Protein AF-A0A2I0MJA4-F1 (afdb_monomer_lite)

Organism: Columba livia (NCBI:txid8932)

Sequence (189 aa):
MTGRSPPCRAHPRPEKHFPPRDNELGKSARKCHTSGMLTPNRKEYAQKIPREELTHLILKLLQAWKEPLSHFNQHIEHHQELPDDSLSKAKQISKELPDDSLSKAKQISNMVHELKTGVEKVTEKMQSMGIISNSLNGMASSEAAGLSISNEANMMSDSDFIHCFRRDSNKVQSYLKILKCRIMPENSC

Foldseek 3Di:
DDDDDDDDDDDDDPPPDDDPDDDDDDDPPLDALCPPPPFDLDLVVLLVDQLLVLLLSLLVLLVLVQLLLVVVLVVLVVVLDDDDPPPPVVVVVVPPSDPVVSVVSVVVNVVSVVVSVVSVVVVVVCCVVVVDDPVSVPVVPPCVVVRPSNPVSNPDDPVSNVVNVVSSVVSSVSSVVSSCCVVCVVPPD

Structure (mmCIF, N/CA/C/O backbone):
data_AF-A0A2I0MJA4-F1
#
_entry.id   AF-A0A2I0MJA4-F1
#
loop_
_atom_site.group_PDB
_atom_site.id
_atom_site.type_symbol
_atom_site.label_atom_id
_atom_site.label_alt_id
_atom_site.label_comp_id
_atom_site.label_asym_id
_atom_site.label_entity_id
_atom_site.label_seq_id
_atom_site.pdbx_PDB_ins_code
_atom_site.Cartn_x
_atom_site.Cartn_y
_atom_site.Cartn_z
_atom_site.occupancy
_atom_site.B_iso_or_equiv
_atom_site.auth_seq_id
_atom_site.auth_comp_id
_atom_site.auth_asym_id
_atom_site.auth_atom_id
_atom_site.pdbx_PDB_model_num
ATOM 1 N N . MET A 1 1 ? -34.731 -48.447 33.405 1.00 44.19 1 MET A N 1
ATOM 2 C CA . MET A 1 1 ? -33.718 -47.383 33.250 1.00 44.19 1 MET A CA 1
ATOM 3 C C . MET A 1 1 ? -32.845 -47.704 32.048 1.00 44.19 1 MET A C 1
ATOM 5 O O . MET A 1 1 ? -31.972 -48.541 32.182 1.00 44.19 1 MET A O 1
ATOM 9 N N . THR A 1 2 ? -33.092 -47.078 30.897 1.00 39.50 2 THR A N 1
ATOM 10 C CA . THR A 1 2 ? -32.138 -46.970 29.775 1.00 39.50 2 THR A CA 1
ATOM 11 C C . THR A 1 2 ? -32.577 -45.786 28.908 1.00 39.50 2 THR A C 1
ATOM 13 O O . THR A 1 2 ? -33.394 -45.915 28.002 1.00 39.50 2 THR A O 1
ATOM 16 N N . GLY A 1 3 ? -32.095 -44.588 29.248 1.00 39.06 3 GLY A N 1
ATOM 17 C CA . GLY A 1 3 ? -32.306 -43.385 28.443 1.00 39.06 3 GLY A CA 1
ATOM 18 C C . GLY A 1 3 ? -31.368 -43.390 27.237 1.00 39.06 3 GLY A C 1
ATOM 19 O O . GLY A 1 3 ? -30.154 -43.463 27.408 1.00 39.06 3 GLY A O 1
ATOM 20 N N . ARG A 1 4 ? -31.915 -43.325 26.020 1.00 43.72 4 ARG A N 1
ATOM 21 C CA . ARG A 1 4 ? -31.136 -43.018 24.813 1.00 43.72 4 ARG A CA 1
ATOM 22 C C . ARG A 1 4 ? -31.046 -41.502 24.662 1.00 43.72 4 ARG A C 1
ATOM 24 O O . ARG A 1 4 ? -32.064 -40.849 24.453 1.00 43.72 4 ARG A O 1
ATOM 31 N N . SER A 1 5 ? -29.836 -40.961 24.749 1.00 48.09 5 SER A N 1
ATOM 32 C CA . SER A 1 5 ? -29.535 -39.585 24.345 1.00 48.09 5 SER A CA 1
ATOM 33 C C . SER A 1 5 ? -29.760 -39.404 22.834 1.00 48.09 5 SER A C 1
ATOM 35 O O . SER A 1 5 ? -29.451 -40.322 22.068 1.00 48.09 5 SER A O 1
ATOM 37 N N . PRO A 1 6 ? -30.268 -38.247 22.373 1.00 54.78 6 PRO A N 1
ATOM 38 C CA . PRO A 1 6 ? -30.376 -37.954 20.947 1.00 54.78 6 PRO A CA 1
ATOM 39 C C . PRO A 1 6 ? -28.999 -37.589 20.357 1.00 54.78 6 PRO A C 1
ATOM 41 O O . PRO A 1 6 ? -28.127 -37.112 21.088 1.00 54.78 6 PRO A O 1
ATOM 44 N N . PRO A 1 7 ? -28.772 -37.789 19.045 1.00 52.00 7 PRO A N 1
ATOM 45 C CA . PRO A 1 7 ? -27.506 -37.436 18.416 1.00 52.00 7 PRO A CA 1
ATOM 46 C C . PRO A 1 7 ? -27.380 -35.914 18.256 1.00 52.00 7 PRO A C 1
ATOM 48 O O . PRO A 1 7 ? -28.345 -35.223 17.920 1.00 52.00 7 PRO A O 1
ATOM 51 N N . CYS A 1 8 ? -26.172 -35.392 18.476 1.00 41.69 8 CYS A N 1
ATOM 52 C CA . CYS A 1 8 ? -25.831 -33.990 18.261 1.00 41.69 8 CYS A CA 1
ATOM 53 C C . CYS A 1 8 ? -26.108 -33.582 16.806 1.00 41.69 8 CYS A C 1
ATOM 55 O O . CYS A 1 8 ? -25.559 -34.158 15.867 1.00 41.69 8 CYS A O 1
ATOM 57 N N . ARG A 1 9 ? -26.943 -32.557 16.617 1.00 46.44 9 ARG A N 1
ATOM 58 C CA . ARG A 1 9 ? -27.193 -31.941 15.312 1.00 46.44 9 ARG A CA 1
ATOM 59 C C . ARG A 1 9 ? -25.964 -31.107 14.938 1.00 46.44 9 ARG A C 1
ATOM 61 O O . ARG A 1 9 ? -25.688 -30.098 15.580 1.00 46.44 9 ARG A O 1
ATOM 68 N N . ALA A 1 10 ? -25.210 -31.531 13.928 1.00 49.00 10 ALA A N 1
ATOM 69 C CA . ALA A 1 10 ? -24.134 -30.720 13.371 1.00 49.00 10 ALA A CA 1
ATOM 70 C C . ALA A 1 10 ? -24.743 -29.487 12.682 1.00 49.00 10 ALA A C 1
ATOM 72 O O . ALA A 1 10 ? -25.501 -29.611 11.720 1.00 49.00 10 ALA A O 1
ATOM 73 N N . HIS A 1 11 ? -24.436 -28.294 13.188 1.00 42.78 11 HIS A N 1
ATOM 74 C CA . HIS A 1 11 ? -24.697 -27.053 12.466 1.00 42.78 11 HIS A CA 1
ATOM 75 C C . HIS A 1 11 ? -23.694 -26.940 11.307 1.00 42.78 11 HIS A C 1
ATOM 77 O O . HIS A 1 11 ? -22.493 -27.082 11.554 1.00 42.78 11 HIS A O 1
ATOM 83 N N . PRO A 1 12 ? -24.123 -26.659 10.064 1.00 44.25 12 PRO A N 1
ATOM 84 C CA . PRO A 1 12 ? -23.179 -26.347 9.002 1.00 44.25 12 PRO A CA 1
ATOM 85 C C . PRO A 1 12 ? -22.453 -25.044 9.358 1.00 44.25 12 PRO A C 1
ATOM 87 O O . PRO A 1 12 ? -23.095 -24.027 9.634 1.00 44.25 12 PRO A O 1
ATOM 90 N N . ARG A 1 13 ? -21.113 -25.058 9.357 1.00 41.12 13 ARG A N 1
ATOM 91 C CA . ARG A 1 13 ? -20.321 -23.820 9.294 1.00 41.12 13 ARG A CA 1
ATOM 92 C C . ARG A 1 13 ? -20.744 -23.063 8.030 1.00 41.12 13 ARG A C 1
ATOM 94 O O . ARG A 1 13 ? -20.851 -23.699 6.984 1.00 41.12 13 ARG A O 1
ATOM 101 N N . PRO A 1 14 ? -20.921 -21.733 8.067 1.00 43.38 14 PRO A N 1
ATOM 102 C CA . PRO A 1 14 ? -21.021 -20.969 6.838 1.00 43.38 14 PRO A CA 1
ATOM 103 C C . PRO A 1 14 ? -19.646 -20.987 6.161 1.00 43.38 14 PRO A C 1
ATOM 105 O O . PRO A 1 14 ? -18.748 -20.222 6.517 1.00 43.38 14 PRO A O 1
ATOM 108 N N . GLU A 1 15 ? -19.461 -21.894 5.207 1.00 40.38 15 GLU A N 1
ATOM 109 C CA . GLU A 1 15 ? -18.368 -21.808 4.250 1.00 40.38 15 GLU A CA 1
ATOM 110 C C . GLU A 1 15 ? -18.580 -20.531 3.438 1.00 40.38 15 GLU A C 1
ATOM 112 O O . GLU A 1 15 ? -19.497 -20.433 2.620 1.00 40.38 15 GLU A O 1
ATOM 117 N N . LYS A 1 16 ? -17.754 -19.513 3.701 1.00 45.38 16 LYS A N 1
ATOM 118 C CA . LYS A 1 16 ? -17.678 -18.303 2.881 1.00 45.38 16 LYS A CA 1
ATOM 119 C C . LYS A 1 16 ? -17.054 -18.671 1.535 1.00 45.38 16 LYS A C 1
ATOM 121 O O . LYS A 1 16 ? -15.879 -18.415 1.290 1.00 45.38 16 LYS A O 1
ATOM 126 N N . HIS A 1 17 ? -17.851 -19.291 0.676 1.00 40.81 17 HIS A N 1
ATOM 127 C CA . HIS A 1 17 ? -17.535 -19.458 -0.729 1.00 40.81 17 HIS A CA 1
ATOM 128 C C . HIS A 1 17 ? -17.647 -18.089 -1.398 1.00 40.81 17 HIS A C 1
ATOM 130 O O . HIS A 1 17 ? -18.738 -17.570 -1.631 1.00 40.81 17 HIS A O 1
ATOM 136 N N . PHE A 1 18 ? -16.498 -17.473 -1.663 1.00 42.34 18 PHE A N 1
ATOM 137 C CA . PHE A 1 18 ? -16.424 -16.360 -2.597 1.00 42.34 18 PHE A CA 1
ATOM 138 C C . PHE A 1 18 ? -16.654 -16.919 -4.011 1.00 42.34 18 PHE A C 1
ATOM 140 O O . PHE A 1 18 ? -15.982 -17.886 -4.377 1.00 42.34 18 PHE A O 1
ATOM 147 N N . PRO A 1 19 ? -17.594 -16.368 -4.801 1.00 42.84 19 PRO A N 1
ATOM 148 C CA . PRO A 1 19 ? -17.857 -16.877 -6.139 1.00 42.84 19 PRO A CA 1
ATOM 149 C C . PRO A 1 19 ? -16.631 -16.680 -7.053 1.00 42.84 19 PRO A C 1
ATOM 151 O O . PRO A 1 19 ? -15.940 -15.658 -6.938 1.00 42.84 19 PRO A O 1
ATOM 154 N N . PRO A 1 20 ? -16.346 -17.634 -7.961 1.00 44.84 20 PRO A N 1
ATOM 155 C CA . PRO A 1 20 ? -15.317 -17.482 -8.981 1.00 44.84 20 PRO A CA 1
ATOM 156 C C . PRO A 1 20 ? -15.610 -16.291 -9.897 1.00 44.84 20 PRO A C 1
ATOM 158 O O . PRO A 1 20 ? -16.760 -15.974 -10.180 1.00 44.84 20 PRO A O 1
ATOM 161 N N . ARG A 1 21 ? -14.532 -15.642 -10.346 1.00 49.44 21 ARG A N 1
ATOM 162 C CA . ARG A 1 21 ? -14.513 -14.482 -11.246 1.00 49.44 21 ARG A CA 1
ATOM 163 C C . ARG A 1 21 ? -15.455 -14.652 -12.443 1.00 49.44 21 ARG A C 1
ATOM 165 O O . ARG A 1 21 ? -15.168 -15.460 -13.322 1.00 49.44 21 ARG A O 1
ATOM 172 N N . ASP A 1 22 ? -16.471 -13.801 -12.529 1.00 41.00 22 ASP A N 1
ATOM 173 C CA . ASP A 1 22 ? -17.167 -13.563 -13.789 1.00 41.00 22 ASP A CA 1
ATOM 174 C C . ASP A 1 22 ? -16.292 -12.735 -14.738 1.00 41.00 22 ASP A C 1
ATOM 176 O O . ASP A 1 22 ? -15.621 -11.771 -14.355 1.00 41.00 22 ASP A O 1
ATOM 180 N N . ASN A 1 23 ? -16.283 -13.194 -15.984 1.00 42.78 23 ASN A N 1
ATOM 181 C CA . ASN A 1 23 ? -15.470 -12.735 -17.096 1.00 42.78 23 ASN A CA 1
ATOM 182 C C . ASN A 1 23 ? -15.804 -11.292 -17.507 1.00 42.78 23 ASN A C 1
ATOM 184 O O . ASN A 1 23 ? -16.878 -11.034 -18.044 1.00 42.78 23 ASN A O 1
ATOM 188 N N . GLU A 1 24 ? -14.837 -10.380 -17.390 1.00 40.41 24 GLU A N 1
ATOM 189 C CA . GLU A 1 24 ? -14.787 -9.192 -18.247 1.00 40.41 24 GLU A CA 1
ATOM 190 C C . GLU A 1 24 ? -13.880 -9.499 -19.446 1.00 40.41 24 GLU A C 1
ATOM 192 O O . GLU A 1 24 ? -12.656 -9.603 -19.323 1.00 40.41 24 GLU A O 1
ATOM 197 N N . LEU A 1 25 ? -14.496 -9.697 -20.616 1.00 42.09 25 LEU A N 1
ATOM 198 C CA . LEU A 1 25 ? -13.804 -9.762 -21.900 1.00 42.09 25 LEU A CA 1
ATOM 199 C C . LEU A 1 25 ? -13.038 -8.453 -22.158 1.00 42.09 25 LEU A C 1
ATOM 201 O O . LEU A 1 25 ? -13.612 -7.370 -22.081 1.00 42.09 25 LEU A O 1
ATOM 205 N N . GLY A 1 26 ? -11.779 -8.573 -22.598 1.00 38.94 26 GLY A N 1
ATOM 206 C CA . GLY A 1 26 ? -11.165 -7.551 -23.454 1.00 38.94 26 GLY A CA 1
ATOM 207 C C . GLY A 1 26 ? -9.971 -6.773 -22.900 1.00 38.94 26 GLY A C 1
ATOM 208 O O . GLY A 1 26 ? -9.857 -5.584 -23.175 1.00 38.94 26 GLY A O 1
ATOM 209 N N . LYS A 1 27 ? -9.077 -7.416 -22.145 1.00 42.84 27 LYS A N 1
ATOM 210 C CA . LYS A 1 27 ? -7.622 -7.148 -22.082 1.00 42.84 27 LYS A CA 1
ATOM 211 C C . LYS A 1 27 ? -7.026 -8.207 -21.165 1.00 42.84 27 LYS A C 1
ATOM 213 O O . LYS A 1 27 ? -7.533 -8.400 -20.065 1.00 42.84 27 LYS A O 1
ATOM 218 N N . SER A 1 28 ? -5.969 -8.896 -21.587 1.00 48.50 28 SER A N 1
ATOM 219 C CA . SER A 1 28 ? -5.159 -9.704 -20.671 1.00 48.50 28 SER A CA 1
ATOM 220 C C . SER A 1 28 ? -4.759 -8.804 -19.503 1.00 48.50 28 SER A C 1
ATOM 222 O O . SER A 1 28 ? -3.962 -7.881 -19.683 1.00 48.50 28 SER A O 1
ATOM 224 N N . ALA A 1 29 ? -5.390 -8.986 -18.340 1.00 59.50 29 ALA A N 1
ATOM 225 C CA . ALA A 1 29 ? -5.102 -8.167 -17.176 1.00 59.50 29 ALA A CA 1
ATOM 226 C C . ALA A 1 29 ? -3.604 -8.303 -16.895 1.00 59.50 29 ALA A C 1
ATOM 228 O O . ALA A 1 29 ? -3.138 -9.411 -16.627 1.00 59.50 29 ALA A O 1
ATOM 229 N N . ARG A 1 30 ? -2.854 -7.199 -17.032 1.00 70.31 30 ARG A N 1
ATOM 230 C CA . ARG A 1 30 ? -1.405 -7.182 -16.802 1.00 70.31 30 ARG A CA 1
ATOM 231 C C . ARG A 1 30 ? -1.130 -7.849 -15.455 1.00 70.31 30 ARG A C 1
ATOM 233 O O . ARG A 1 30 ? -1.703 -7.452 -14.432 1.00 70.31 30 ARG A O 1
ATOM 240 N N . LYS A 1 31 ? -0.346 -8.928 -15.483 1.00 79.50 31 LYS A N 1
ATOM 241 C CA . LYS A 1 31 ? -0.129 -9.802 -14.330 1.00 79.50 31 LYS A CA 1
ATOM 242 C C . LYS A 1 31 ? 0.840 -9.106 -13.379 1.00 79.50 31 LYS A C 1
ATOM 244 O O . LYS A 1 31 ? 2.032 -9.069 -13.629 1.00 79.50 31 LYS A O 1
ATOM 249 N N . CYS A 1 32 ? 0.311 -8.547 -12.298 1.00 86.25 32 CYS A N 1
ATOM 250 C CA . CYS A 1 32 ? 1.127 -7.980 -11.226 1.00 86.25 32 CYS A CA 1
ATOM 251 C C . CYS A 1 32 ? 1.479 -9.055 -10.197 1.00 86.25 32 CYS A C 1
ATOM 253 O O . CYS A 1 32 ? 0.639 -9.918 -9.927 1.00 86.25 32 CYS A O 1
ATOM 255 N N . HIS A 1 33 ? 2.639 -8.945 -9.559 1.00 85.50 33 HIS A N 1
ATOM 256 C CA . HIS A 1 33 ? 3.111 -9.852 -8.501 1.00 85.50 33 HIS A CA 1
ATOM 257 C C . HIS A 1 33 ? 2.159 -9.922 -7.290 1.00 85.50 33 HIS A C 1
ATOM 259 O O . HIS A 1 33 ? 1.941 -10.974 -6.703 1.00 85.50 33 HIS A O 1
ATOM 265 N N . THR A 1 34 ? 1.448 -8.837 -6.985 1.00 86.31 34 THR A N 1
ATOM 266 C CA . THR A 1 34 ? 0.405 -8.804 -5.940 1.00 86.31 34 THR A CA 1
ATOM 267 C C . THR A 1 34 ? -0.940 -9.406 -6.361 1.00 86.31 34 THR A C 1
ATOM 269 O O . THR A 1 34 ? -1.892 -9.397 -5.583 1.00 86.31 34 THR A O 1
ATOM 272 N N . SER A 1 35 ? -1.086 -9.924 -7.587 1.00 80.25 35 SER A N 1
ATOM 273 C CA . SER A 1 35 ? -2.384 -10.436 -8.067 1.00 80.25 35 SER A CA 1
ATOM 274 C C . SER A 1 35 ? -2.850 -11.699 -7.332 1.00 80.25 35 SER A C 1
ATOM 276 O O . SER A 1 35 ? -4.048 -11.969 -7.331 1.00 80.25 35 SER A O 1
ATOM 278 N N . GLY A 1 36 ? -1.934 -12.441 -6.697 1.00 70.31 36 GLY A N 1
ATOM 279 C CA . GLY A 1 36 ? -2.256 -13.572 -5.817 1.00 70.31 36 GLY A CA 1
ATOM 280 C C . GLY A 1 36 ? -2.727 -13.163 -4.415 1.00 70.31 36 GLY A C 1
ATOM 281 O O . GLY A 1 36 ? -3.232 -13.996 -3.668 1.00 70.31 36 GLY A O 1
ATOM 282 N N . MET A 1 37 ? -2.603 -11.885 -4.043 1.00 75.50 37 MET A N 1
ATOM 283 C CA . MET A 1 37 ? -3.102 -11.392 -2.762 1.00 75.50 37 MET A CA 1
ATOM 284 C C . MET A 1 37 ? -4.626 -11.252 -2.823 1.00 75.50 37 MET A C 1
ATOM 286 O O . MET A 1 37 ? -5.151 -10.621 -3.746 1.00 75.50 37 MET A O 1
ATOM 290 N N . LEU A 1 38 ? -5.336 -11.773 -1.814 1.00 68.31 38 LEU A N 1
ATOM 291 C CA . LEU A 1 38 ? -6.790 -11.630 -1.648 1.00 68.31 38 LEU A CA 1
ATOM 292 C C . LEU A 1 38 ? -7.170 -10.177 -1.307 1.00 68.31 38 LEU A C 1
ATOM 294 O O . LEU A 1 38 ? -7.595 -9.851 -0.204 1.00 68.31 38 LEU A O 1
ATOM 298 N N . THR A 1 39 ? -6.979 -9.279 -2.269 1.00 64.62 39 THR A N 1
ATOM 299 C CA . THR A 1 39 ? -7.293 -7.855 -2.160 1.00 64.62 39 THR A CA 1
ATOM 300 C C . THR A 1 39 ? -8.576 -7.581 -2.937 1.00 64.62 39 THR A C 1
ATOM 302 O O . THR A 1 39 ? -8.596 -7.740 -4.163 1.00 64.62 39 THR A O 1
ATOM 305 N N . PRO A 1 40 ? -9.681 -7.186 -2.281 1.00 71.56 40 PRO A N 1
ATOM 306 C CA . PRO A 1 40 ? -10.884 -6.833 -3.014 1.00 71.56 40 PRO A CA 1
ATOM 307 C C . PRO A 1 40 ? -10.628 -5.603 -3.880 1.00 71.56 40 PRO A C 1
ATOM 309 O O . PRO A 1 40 ? -10.247 -4.539 -3.391 1.00 71.56 40 PRO A O 1
ATOM 312 N N . ASN A 1 41 ? -10.861 -5.754 -5.183 1.00 64.69 41 ASN A N 1
ATOM 313 C CA . ASN A 1 41 ? -10.634 -4.691 -6.162 1.00 64.69 41 ASN A CA 1
ATOM 314 C C . ASN A 1 41 ? -11.722 -3.609 -6.134 1.00 64.69 41 ASN A C 1
ATOM 316 O O . ASN A 1 41 ? -11.468 -2.500 -6.597 1.00 64.69 41 ASN A O 1
ATOM 320 N N . ARG A 1 42 ? -12.918 -3.909 -5.604 1.00 62.91 42 ARG A N 1
ATOM 321 C CA . ARG A 1 42 ? -14.024 -2.944 -5.547 1.00 62.91 42 ARG A CA 1
ATOM 322 C C . ARG A 1 42 ? -14.263 -2.408 -4.134 1.00 62.91 42 ARG A C 1
ATOM 324 O O . ARG A 1 42 ? -14.116 -3.130 -3.142 1.00 62.91 42 ARG A O 1
ATOM 331 N N . LYS A 1 43 ? -14.623 -1.123 -4.055 1.00 64.88 43 LYS A N 1
ATOM 332 C CA . LYS A 1 43 ? -14.760 -0.360 -2.801 1.00 64.88 43 LYS A CA 1
ATOM 333 C C . LYS A 1 43 ? -15.817 -0.962 -1.872 1.00 64.88 43 LYS A C 1
ATOM 335 O O . LYS A 1 43 ? -15.596 -1.016 -0.667 1.00 64.88 43 LYS A O 1
ATOM 340 N N . GLU A 1 44 ? -16.911 -1.473 -2.427 1.00 66.81 44 GLU A N 1
ATOM 341 C CA . GLU A 1 44 ? -18.017 -2.102 -1.700 1.00 66.81 44 GLU A CA 1
ATOM 342 C C . GLU A 1 44 ? -17.598 -3.368 -0.940 1.00 66.81 44 GLU A C 1
ATOM 344 O O . GLU A 1 44 ? -18.138 -3.665 0.124 1.00 66.81 44 GLU A O 1
ATOM 349 N N . TYR A 1 45 ? -16.604 -4.103 -1.446 1.00 75.25 45 TYR A N 1
ATOM 350 C CA . TYR A 1 45 ? -16.060 -5.271 -0.756 1.00 75.25 45 TYR A CA 1
ATOM 351 C C . TYR A 1 45 ? -15.038 -4.855 0.298 1.00 75.25 45 TYR A C 1
ATOM 353 O O . TYR A 1 45 ? -15.040 -5.397 1.401 1.00 75.25 45 TYR A O 1
ATOM 361 N N . ALA A 1 46 ? -14.219 -3.841 0.007 1.00 77.56 46 ALA A N 1
ATOM 362 C CA . ALA A 1 46 ? -13.274 -3.292 0.976 1.00 77.56 46 ALA A CA 1
ATOM 363 C C . ALA A 1 46 ? -13.980 -2.717 2.218 1.00 77.56 46 ALA A C 1
ATOM 365 O O . ALA A 1 46 ? -13.517 -2.902 3.343 1.00 77.56 46 ALA A O 1
ATOM 366 N N . GLN A 1 47 ? -15.157 -2.110 2.034 1.00 77.56 47 GLN A N 1
ATOM 367 C CA . GLN A 1 47 ? -16.019 -1.637 3.121 1.00 77.56 47 GLN A CA 1
ATOM 368 C C . GLN A 1 47 ? -16.579 -2.750 4.020 1.00 77.56 47 GLN A C 1
ATOM 370 O O . GLN A 1 47 ? -17.045 -2.442 5.117 1.00 77.56 47 GLN A O 1
ATOM 375 N N . LYS A 1 48 ? -16.499 -4.024 3.621 1.00 84.19 48 LYS A N 1
ATOM 376 C CA . LYS A 1 48 ? -16.945 -5.171 4.429 1.00 84.19 48 LYS A CA 1
ATOM 377 C C . LYS A 1 48 ? -15.806 -5.873 5.175 1.00 84.19 48 LYS A C 1
ATOM 379 O O . LYS A 1 48 ? -16.084 -6.672 6.062 1.00 84.19 48 LYS A O 1
ATOM 384 N N . ILE A 1 49 ? -14.545 -5.575 4.849 1.00 84.69 49 ILE A N 1
ATOM 385 C CA . ILE A 1 49 ? -13.384 -6.151 5.546 1.00 84.69 49 ILE A CA 1
ATOM 386 C C . ILE A 1 49 ? -13.309 -5.575 6.970 1.00 84.69 49 ILE A C 1
ATOM 388 O O . ILE A 1 49 ? -13.418 -4.355 7.097 1.00 84.69 49 ILE A O 1
ATOM 392 N N . PRO A 1 50 ? -13.093 -6.379 8.026 1.00 87.88 50 PRO A N 1
ATOM 393 C CA . PRO A 1 50 ? -12.786 -5.909 9.383 1.00 87.88 50 PRO A CA 1
ATOM 394 C C . PRO A 1 50 ? -11.607 -4.925 9.443 1.00 87.88 50 PRO A C 1
ATOM 396 O O . PRO A 1 50 ? -10.774 -4.877 8.540 1.00 87.88 50 PRO A O 1
ATOM 399 N N . ARG A 1 51 ? -11.514 -4.111 10.502 1.00 88.94 51 ARG A N 1
ATOM 400 C CA . ARG A 1 51 ? -10.447 -3.094 10.621 1.00 88.94 51 ARG A CA 1
ATOM 401 C C . ARG A 1 51 ? -9.067 -3.752 10.650 1.00 88.94 51 ARG A C 1
ATOM 403 O O . ARG A 1 51 ? -8.176 -3.325 9.932 1.00 88.94 51 ARG A O 1
ATOM 410 N N . GLU A 1 52 ? -8.946 -4.821 11.424 1.00 87.50 52 GLU A N 1
ATOM 411 C CA . GLU A 1 52 ? -7.761 -5.653 11.611 1.00 87.50 52 GLU A CA 1
ATOM 412 C C . GLU A 1 52 ? -7.244 -6.194 10.279 1.00 87.50 52 GLU A C 1
ATOM 414 O O . GLU A 1 52 ? -6.092 -5.982 9.908 1.00 87.50 52 GLU A O 1
ATOM 419 N N . GLU A 1 53 ? -8.125 -6.868 9.542 1.00 86.62 53 GLU A N 1
ATOM 420 C CA . GLU A 1 53 ? -7.791 -7.510 8.276 1.00 86.62 53 GLU A CA 1
ATOM 421 C C . GLU A 1 53 ? -7.486 -6.465 7.192 1.00 86.62 53 GLU A C 1
ATOM 423 O O . GLU A 1 53 ? -6.563 -6.646 6.399 1.00 86.62 53 GLU A O 1
ATOM 428 N N . LEU A 1 54 ? -8.182 -5.320 7.198 1.00 89.38 54 LEU A N 1
ATOM 429 C CA . LEU A 1 54 ? -7.910 -4.216 6.277 1.00 89.38 54 LEU A CA 1
ATOM 430 C C . LEU A 1 54 ? -6.535 -3.585 6.535 1.00 89.38 54 LEU A C 1
ATOM 432 O O . LEU A 1 54 ? -5.782 -3.358 5.588 1.00 89.38 54 LEU A O 1
ATOM 436 N N . THR A 1 55 ? -6.191 -3.336 7.801 1.00 89.88 55 THR A N 1
ATOM 437 C CA . THR A 1 55 ? -4.864 -2.850 8.203 1.00 89.88 55 THR A CA 1
ATOM 438 C C . THR A 1 55 ? -3.773 -3.835 7.788 1.00 89.88 55 THR A C 1
ATOM 440 O O . THR A 1 55 ? -2.765 -3.431 7.207 1.00 89.88 55 THR A O 1
ATOM 443 N N . HIS A 1 56 ? -4.002 -5.136 7.990 1.00 86.94 56 HIS A N 1
ATOM 444 C CA . HIS A 1 56 ? -3.063 -6.185 7.585 1.00 86.94 56 HIS A CA 1
ATOM 445 C C . HIS A 1 56 ? -2.833 -6.213 6.070 1.00 86.94 56 HIS A C 1
ATOM 447 O O . HIS A 1 56 ? -1.697 -6.310 5.607 1.00 86.94 56 HIS A O 1
ATOM 453 N N . LEU A 1 57 ? -3.896 -6.067 5.274 1.00 88.31 57 LEU A N 1
ATOM 454 C CA . LEU A 1 57 ? -3.794 -5.991 3.814 1.00 88.31 57 LEU A CA 1
ATOM 455 C C . LEU A 1 57 ? -2.999 -4.768 3.341 1.00 88.31 57 LEU A C 1
ATOM 457 O O . LEU A 1 57 ? -2.217 -4.890 2.397 1.00 88.31 57 LEU A O 1
ATOM 461 N N . ILE A 1 58 ? -3.166 -3.609 3.989 1.00 91.00 58 ILE A N 1
ATOM 462 C CA . ILE A 1 58 ? -2.379 -2.404 3.689 1.00 91.00 58 ILE A CA 1
ATOM 463 C C . ILE A 1 58 ? -0.891 -2.673 3.936 1.00 91.00 58 ILE A C 1
ATOM 465 O O . ILE A 1 58 ? -0.073 -2.435 3.047 1.00 91.00 58 ILE A O 1
ATOM 469 N N . LEU A 1 59 ? -0.544 -3.207 5.110 1.00 90.31 59 LEU A N 1
ATOM 470 C CA . LEU A 1 59 ? 0.844 -3.505 5.472 1.00 90.31 59 LEU A CA 1
ATOM 471 C C . LEU A 1 59 ? 1.477 -4.525 4.521 1.00 90.31 59 LEU A C 1
ATOM 473 O O . LEU A 1 59 ? 2.599 -4.318 4.061 1.00 90.31 59 LEU A O 1
ATOM 477 N N . LYS A 1 60 ? 0.741 -5.582 4.158 1.00 87.56 60 LYS A N 1
ATOM 478 C CA . LYS A 1 60 ? 1.199 -6.577 3.181 1.00 87.56 60 LYS A CA 1
ATOM 479 C C . LYS A 1 60 ? 1.470 -5.973 1.808 1.00 87.56 60 LYS A C 1
ATOM 481 O O . LYS A 1 60 ? 2.486 -6.300 1.204 1.00 87.56 60 LYS A O 1
ATOM 486 N N . LEU A 1 61 ? 0.583 -5.107 1.312 1.00 90.19 61 LEU A N 1
ATOM 487 C CA . LEU A 1 61 ? 0.778 -4.445 0.019 1.00 90.19 61 LEU A CA 1
ATOM 488 C C . LEU A 1 61 ? 2.030 -3.568 0.043 1.00 90.19 61 LEU A C 1
ATOM 490 O O . LEU A 1 61 ? 2.855 -3.667 -0.857 1.00 90.19 61 LEU A O 1
ATOM 494 N N . LEU A 1 62 ? 2.207 -2.759 1.090 1.00 91.19 62 LEU A N 1
ATOM 495 C CA . LEU A 1 62 ? 3.388 -1.905 1.235 1.00 91.19 62 LEU A CA 1
ATOM 496 C C . LEU A 1 62 ? 4.681 -2.729 1.329 1.00 91.19 62 LEU A C 1
ATOM 498 O O . LEU A 1 62 ? 5.672 -2.396 0.684 1.00 91.19 62 LEU A O 1
ATOM 502 N N . GLN A 1 63 ? 4.661 -3.843 2.067 1.00 89.19 63 GLN A N 1
ATOM 503 C CA . GLN A 1 63 ? 5.801 -4.755 2.171 1.00 89.19 63 GLN A CA 1
ATOM 504 C C . GLN A 1 63 ? 6.132 -5.429 0.830 1.00 89.19 63 GLN A C 1
ATOM 506 O O . GLN A 1 63 ? 7.306 -5.532 0.478 1.00 89.19 63 GLN A O 1
ATOM 511 N N . ALA A 1 64 ? 5.122 -5.844 0.060 1.00 89.50 64 ALA A N 1
ATOM 512 C CA . ALA A 1 64 ? 5.302 -6.479 -1.248 1.00 89.50 64 ALA A CA 1
ATOM 513 C C . ALA A 1 64 ? 5.936 -5.551 -2.302 1.00 89.50 64 ALA A C 1
ATOM 515 O O . ALA A 1 64 ? 6.452 -6.031 -3.310 1.00 89.50 64 ALA A O 1
ATOM 516 N N . TRP A 1 65 ? 5.907 -4.233 -2.086 1.00 90.94 65 TRP A N 1
ATOM 517 C CA . TRP A 1 65 ? 6.528 -3.242 -2.969 1.00 90.94 65 TRP A CA 1
ATOM 518 C C . TRP A 1 65 ? 7.946 -2.835 -2.560 1.00 90.94 65 TRP A C 1
ATOM 520 O O . TRP A 1 65 ? 8.624 -2.191 -3.356 1.00 90.94 65 TRP A O 1
ATOM 530 N N . LYS A 1 66 ? 8.432 -3.247 -1.381 1.00 88.31 66 LYS A N 1
ATOM 531 C CA . LYS A 1 66 ? 9.773 -2.888 -0.898 1.00 88.31 66 LYS A CA 1
ATOM 532 C C . LYS A 1 66 ? 10.880 -3.370 -1.843 1.00 88.31 66 LYS A C 1
ATOM 534 O O . LYS A 1 66 ? 11.676 -2.563 -2.311 1.00 88.31 66 LYS A O 1
ATOM 539 N N . GLU A 1 67 ? 10.906 -4.669 -2.131 1.00 86.38 67 GLU A N 1
ATOM 540 C CA . GLU A 1 67 ? 11.954 -5.273 -2.964 1.00 86.38 67 GLU A CA 1
ATOM 541 C C . GLU A 1 67 ? 11.874 -4.825 -4.434 1.00 86.38 67 GLU A C 1
ATOM 543 O O . GLU A 1 67 ? 12.885 -4.372 -4.971 1.00 86.38 67 GLU A O 1
ATOM 548 N N . PRO A 1 68 ? 10.688 -4.816 -5.082 1.00 87.94 68 PRO A N 1
ATOM 549 C CA . PRO A 1 68 ? 10.573 -4.335 -6.458 1.00 87.94 68 PRO A CA 1
ATOM 550 C C . PRO A 1 68 ? 11.009 -2.874 -6.640 1.00 87.94 68 PRO A C 1
ATOM 552 O O . PRO A 1 68 ? 11.640 -2.553 -7.642 1.00 87.94 68 PRO A O 1
ATOM 555 N N . LEU A 1 69 ? 10.710 -1.981 -5.686 1.00 88.81 69 LEU A N 1
ATOM 556 C CA . LEU A 1 69 ? 11.168 -0.585 -5.745 1.00 88.81 69 LEU A CA 1
ATOM 557 C C . LEU A 1 69 ? 12.683 -0.467 -5.562 1.00 88.81 69 LEU A C 1
ATOM 559 O O . LEU A 1 69 ? 13.306 0.354 -6.231 1.00 88.81 69 LEU A O 1
ATOM 563 N N . SER A 1 70 ? 13.278 -1.298 -4.701 1.00 86.62 70 SER A N 1
ATOM 564 C CA . SER A 1 70 ? 14.733 -1.353 -4.526 1.00 86.62 70 SER A CA 1
ATOM 565 C C . SER A 1 70 ? 15.436 -1.735 -5.832 1.00 86.62 70 SER A C 1
ATOM 567 O O . SER A 1 70 ? 16.327 -1.020 -6.290 1.00 86.62 70 SER A O 1
ATOM 569 N N . HIS A 1 71 ? 14.978 -2.807 -6.485 1.00 84.62 71 HIS A N 1
ATOM 570 C CA . HIS A 1 71 ? 15.531 -3.237 -7.770 1.00 84.62 71 HIS A CA 1
ATOM 571 C C . HIS A 1 71 ? 15.308 -2.214 -8.884 1.00 84.62 71 HIS A C 1
ATOM 573 O O . HIS A 1 71 ? 16.214 -1.971 -9.677 1.00 84.62 71 HIS A O 1
ATOM 579 N N . PHE A 1 72 ? 14.132 -1.584 -8.936 1.00 83.38 72 PHE A N 1
ATOM 580 C CA . PHE A 1 72 ? 13.844 -0.548 -9.925 1.00 83.38 72 PHE A CA 1
ATOM 581 C C . PHE A 1 72 ? 14.779 0.663 -9.780 1.00 83.38 72 PHE A C 1
ATOM 583 O O . PHE A 1 72 ? 15.297 1.163 -10.778 1.00 83.38 72 PHE A O 1
ATOM 590 N N . ASN A 1 73 ? 15.065 1.089 -8.545 1.00 82.75 73 ASN A N 1
ATOM 591 C CA . ASN A 1 73 ? 16.040 2.150 -8.281 1.00 82.75 73 ASN A CA 1
ATOM 592 C C . ASN A 1 73 ? 17.437 1.756 -8.771 1.00 82.75 73 ASN A C 1
ATOM 594 O O . ASN A 1 73 ? 18.064 2.526 -9.493 1.00 82.75 73 ASN A O 1
ATOM 598 N N . GLN A 1 74 ? 17.890 0.544 -8.435 1.00 81.50 74 GLN A N 1
ATOM 599 C CA . GLN A 1 74 ? 19.198 0.042 -8.851 1.00 81.50 74 GLN A CA 1
ATOM 600 C C . GLN A 1 74 ? 19.313 -0.042 -10.380 1.00 81.50 74 GLN A C 1
ATOM 602 O O . GLN A 1 74 ? 20.333 0.349 -10.943 1.00 81.50 74 GLN A O 1
ATOM 607 N N . HIS A 1 75 ? 18.270 -0.518 -11.065 1.00 76.00 75 HIS A N 1
ATOM 608 C CA . HIS A 1 75 ? 18.235 -0.594 -12.525 1.00 76.00 75 HIS A CA 1
ATOM 609 C C . HIS A 1 75 ? 18.435 0.789 -13.162 1.00 76.00 75 HIS A C 1
ATOM 611 O O . HIS A 1 75 ? 19.272 0.928 -14.049 1.00 76.00 75 HIS A O 1
ATOM 617 N N . ILE A 1 76 ? 17.742 1.824 -12.668 1.00 71.56 76 ILE A N 1
ATOM 618 C CA . ILE A 1 76 ? 17.907 3.203 -13.162 1.00 71.56 76 ILE A CA 1
ATOM 619 C C . ILE A 1 76 ? 19.331 3.726 -12.919 1.00 71.56 76 ILE A C 1
ATOM 621 O O . ILE A 1 76 ? 19.872 4.408 -13.786 1.00 71.56 76 ILE A O 1
ATOM 625 N N . GLU A 1 77 ? 19.950 3.397 -11.781 1.00 72.44 77 GLU A N 1
ATOM 626 C CA . GLU A 1 77 ? 21.333 3.799 -11.476 1.00 72.44 77 GLU A CA 1
ATOM 627 C C . GLU A 1 77 ? 22.346 3.179 -12.451 1.00 72.44 77 GLU A C 1
ATOM 629 O O . GLU A 1 77 ? 23.220 3.878 -12.953 1.00 72.44 77 GLU A O 1
ATOM 634 N N . HIS A 1 78 ? 22.207 1.895 -12.794 1.00 65.12 78 HIS A N 1
ATOM 635 C CA . HIS A 1 78 ? 23.179 1.198 -13.651 1.00 65.12 78 HIS A CA 1
ATOM 636 C C . HIS A 1 78 ? 23.100 1.612 -15.130 1.00 65.12 78 HIS A C 1
ATOM 638 O O . HIS A 1 78 ? 24.092 1.512 -15.846 1.00 65.12 78 HIS A O 1
ATOM 644 N N . HIS A 1 79 ? 21.960 2.131 -15.602 1.00 58.00 79 HIS A N 1
ATOM 645 C CA . HIS A 1 79 ? 21.861 2.730 -16.945 1.00 58.00 79 HIS A CA 1
ATOM 646 C C . HIS A 1 79 ? 22.605 4.070 -17.072 1.00 58.00 79 HIS A C 1
ATOM 648 O O . HIS A 1 79 ? 22.807 4.544 -18.189 1.00 58.00 79 HIS A O 1
ATOM 654 N N . GLN A 1 80 ? 23.024 4.686 -15.960 1.00 54.56 80 GLN A N 1
ATOM 655 C CA . GLN A 1 80 ? 23.815 5.923 -15.970 1.00 54.56 80 GLN A CA 1
ATOM 656 C C . GLN A 1 80 ? 25.331 5.667 -16.079 1.00 54.56 80 GLN A C 1
ATOM 658 O O . GLN A 1 80 ? 26.067 6.570 -16.475 1.00 54.56 80 GLN A O 1
ATOM 663 N N . GLU A 1 81 ? 25.801 4.445 -15.805 1.00 49.03 81 GLU A N 1
ATOM 664 C CA . GLU A 1 81 ? 27.223 4.075 -15.821 1.00 49.03 81 GLU A CA 1
ATOM 665 C C . GLU A 1 81 ? 27.541 3.083 -16.955 1.00 49.03 81 GLU A C 1
ATOM 667 O O . GLU A 1 81 ? 27.707 1.884 -16.740 1.00 49.03 81 GLU A O 1
ATOM 672 N N . LEU A 1 82 ? 27.630 3.568 -18.200 1.00 49.59 82 LEU A N 1
ATOM 673 C CA . LEU A 1 82 ? 28.178 2.766 -19.306 1.00 49.59 82 LEU A CA 1
ATOM 674 C C . LEU A 1 82 ? 29.722 2.866 -19.358 1.00 49.59 82 LEU A C 1
ATOM 676 O O . LEU A 1 82 ? 30.250 3.958 -19.130 1.00 49.59 82 LEU A O 1
ATOM 680 N N . PRO A 1 83 ? 30.454 1.775 -19.690 1.00 51.47 83 PRO A N 1
ATOM 681 C CA . PRO A 1 83 ? 31.920 1.738 -19.658 1.00 51.47 83 PRO A CA 1
ATOM 682 C C . PRO A 1 83 ? 32.591 2.735 -20.617 1.00 51.47 83 PRO A C 1
ATOM 684 O O . PRO A 1 83 ? 32.157 2.942 -21.750 1.00 51.47 83 PRO A O 1
ATOM 687 N N . ASP A 1 84 ? 33.690 3.312 -20.136 1.00 53.22 84 ASP A N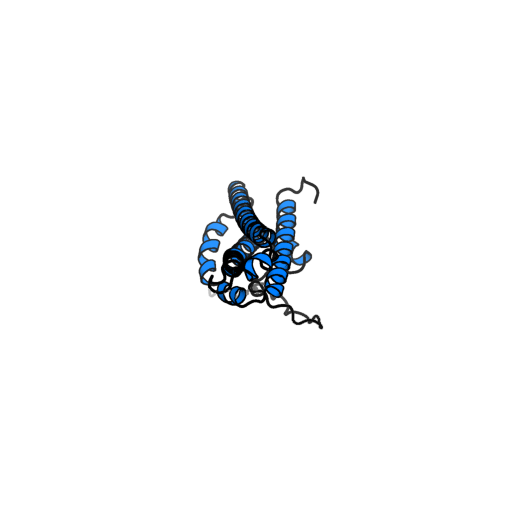 1
ATOM 688 C CA . ASP A 1 84 ? 34.274 4.611 -20.508 1.00 53.22 84 ASP A CA 1
ATOM 689 C C . ASP A 1 84 ? 35.014 4.672 -21.867 1.00 53.22 84 ASP A C 1
ATOM 691 O O . ASP A 1 84 ? 35.454 5.738 -22.289 1.00 53.22 84 ASP A O 1
ATOM 695 N N . ASP A 1 85 ? 35.129 3.579 -22.624 1.00 53.78 85 ASP A N 1
ATOM 696 C CA . ASP A 1 85 ? 36.129 3.509 -23.711 1.00 53.78 85 ASP A CA 1
ATOM 697 C C . ASP A 1 85 ? 35.679 4.045 -25.085 1.00 53.78 85 ASP A C 1
ATOM 699 O O . ASP A 1 85 ? 36.388 3.949 -26.087 1.00 53.78 85 ASP A O 1
ATOM 703 N N . SER A 1 86 ? 34.506 4.674 -25.180 1.00 53.03 86 SER A N 1
ATOM 704 C CA . SER A 1 86 ? 34.093 5.414 -26.394 1.00 53.03 86 SER A CA 1
ATOM 705 C C . SER A 1 86 ? 33.305 6.698 -26.090 1.00 53.03 86 SER A C 1
ATOM 707 O O . SER A 1 86 ? 32.667 7.285 -26.968 1.00 53.03 86 SER A O 1
ATOM 709 N N . LEU A 1 87 ? 33.348 7.165 -24.836 1.00 55.09 87 LEU A N 1
ATOM 710 C CA . LEU A 1 87 ? 32.307 8.012 -24.254 1.00 55.09 87 LEU A CA 1
ATOM 711 C C . LEU A 1 87 ? 32.619 9.516 -24.202 1.00 55.09 87 LEU A C 1
ATOM 713 O O . LEU A 1 87 ? 31.870 10.250 -23.573 1.00 55.09 87 LEU A O 1
ATOM 717 N N . SER A 1 88 ? 33.657 10.046 -24.851 1.00 54.66 88 SER A N 1
ATOM 718 C CA . SER A 1 88 ? 33.868 11.510 -24.820 1.00 54.66 88 SER A CA 1
ATOM 719 C C . SER A 1 88 ? 32.884 12.273 -25.720 1.00 54.66 88 SER A C 1
ATOM 721 O O . SER A 1 88 ? 32.490 13.390 -25.394 1.00 54.66 88 SER A O 1
ATOM 723 N N . LYS A 1 89 ? 32.404 11.655 -26.812 1.00 53.53 89 LYS A N 1
ATOM 724 C CA . LYS A 1 89 ? 31.361 12.225 -27.693 1.00 53.53 89 LYS A CA 1
ATOM 725 C C . LYS A 1 89 ? 29.946 11.768 -27.338 1.00 53.53 89 LYS A C 1
ATOM 727 O O . LYS A 1 89 ? 29.005 12.530 -27.540 1.00 53.53 89 LYS A O 1
ATOM 732 N N . ALA A 1 90 ? 29.796 10.578 -26.753 1.00 53.00 90 ALA A N 1
ATOM 733 C CA . ALA A 1 90 ? 28.512 10.123 -26.231 1.00 53.00 90 ALA A CA 1
ATOM 734 C C . ALA A 1 90 ? 28.117 10.890 -24.957 1.00 53.00 90 ALA A C 1
ATOM 736 O O . ALA A 1 90 ? 26.969 11.281 -24.868 1.00 53.00 90 ALA A O 1
ATOM 737 N N . LYS A 1 91 ? 29.037 11.262 -24.045 1.00 50.03 91 LYS A N 1
ATOM 738 C CA . LYS A 1 91 ? 28.711 12.079 -22.845 1.00 50.03 91 LYS A CA 1
ATOM 739 C C . LYS A 1 91 ? 27.990 13.399 -23.137 1.00 50.03 91 LYS A C 1
ATOM 741 O O . LYS A 1 91 ? 27.193 13.841 -22.316 1.00 50.03 91 LYS A O 1
ATOM 746 N N . GLN A 1 92 ? 28.252 14.024 -24.287 1.00 50.31 92 GLN A N 1
ATOM 747 C CA . GLN A 1 92 ? 27.577 15.263 -24.689 1.00 50.31 92 GLN A CA 1
ATOM 748 C C . GLN A 1 92 ? 26.125 15.010 -25.142 1.00 50.31 92 GLN A C 1
ATOM 750 O O . GLN A 1 92 ? 25.283 15.889 -25.002 1.00 50.31 92 GLN A O 1
ATOM 755 N N . ILE A 1 93 ? 25.833 13.812 -25.660 1.00 52.72 93 ILE A N 1
ATOM 756 C CA . ILE A 1 93 ? 24.514 13.391 -26.167 1.00 52.72 93 ILE A CA 1
ATOM 757 C C . ILE A 1 93 ? 23.729 12.611 -25.082 1.00 52.72 93 ILE A C 1
ATOM 759 O O . ILE A 1 93 ? 22.507 12.667 -25.038 1.00 52.72 93 ILE A O 1
ATOM 763 N N . SER A 1 94 ? 24.423 11.951 -24.147 1.00 46.97 94 SER A N 1
ATOM 764 C CA . SER A 1 94 ? 23.889 11.124 -23.050 1.00 46.97 94 SER A CA 1
ATOM 765 C C . SER A 1 94 ? 23.530 11.904 -21.778 1.00 46.97 94 SER A C 1
ATOM 767 O O . SER A 1 94 ? 23.199 11.293 -20.767 1.00 46.97 94 SER A O 1
ATOM 769 N N . LYS A 1 95 ? 23.565 13.243 -21.799 1.00 48.34 95 LYS A N 1
ATOM 770 C CA . LYS A 1 95 ? 23.057 14.091 -20.700 1.00 48.34 95 LYS A CA 1
ATOM 771 C C . LYS A 1 95 ? 21.524 14.262 -20.739 1.00 48.34 95 LYS A C 1
ATOM 773 O O . LYS A 1 95 ? 20.965 15.069 -20.007 1.00 48.34 95 LYS A O 1
ATOM 778 N N . GLU A 1 96 ? 20.847 13.512 -21.603 1.00 51.38 96 GLU A N 1
ATOM 779 C CA . GLU A 1 96 ? 19.416 13.653 -21.905 1.00 51.38 96 GLU A CA 1
ATOM 780 C C . GLU A 1 96 ? 18.543 12.537 -21.283 1.00 51.38 96 GLU A C 1
ATOM 782 O O . GLU A 1 96 ? 17.326 12.549 -21.446 1.00 51.38 96 GLU A O 1
ATOM 787 N N . LEU A 1 97 ? 19.122 11.584 -20.532 1.00 54.12 97 LEU A N 1
ATOM 788 C CA . LEU A 1 97 ? 18.362 10.687 -19.644 1.00 54.12 97 LEU A CA 1
ATOM 789 C C . LEU A 1 97 ? 18.480 11.207 -18.203 1.00 54.12 97 LEU A C 1
ATOM 791 O O . LEU A 1 97 ? 19.588 11.281 -17.670 1.00 54.12 97 LEU A O 1
ATOM 795 N N . PRO A 1 98 ? 17.380 11.664 -17.581 1.00 57.03 98 PRO A N 1
ATOM 796 C CA . PRO A 1 98 ? 17.476 12.770 -16.648 1.00 57.03 98 PRO A CA 1
ATOM 797 C C . PRO A 1 98 ? 17.672 12.285 -15.207 1.00 57.03 98 PRO A C 1
ATOM 799 O O . PRO A 1 98 ? 16.950 11.412 -14.725 1.00 57.03 98 PRO A O 1
ATOM 802 N N . ASP A 1 99 ? 18.598 12.931 -14.498 1.00 60.00 99 ASP A N 1
ATOM 803 C CA . ASP A 1 99 ? 18.775 12.936 -13.030 1.00 60.00 99 ASP A CA 1
ATOM 804 C C . ASP A 1 99 ? 17.433 13.028 -12.251 1.00 60.00 99 ASP A C 1
ATOM 806 O O . ASP A 1 99 ? 17.227 12.457 -11.176 1.00 60.00 99 ASP A O 1
ATOM 810 N N . ASP A 1 100 ? 16.444 13.660 -12.879 1.00 74.56 100 ASP A N 1
ATOM 811 C CA . ASP A 1 100 ? 15.053 13.762 -12.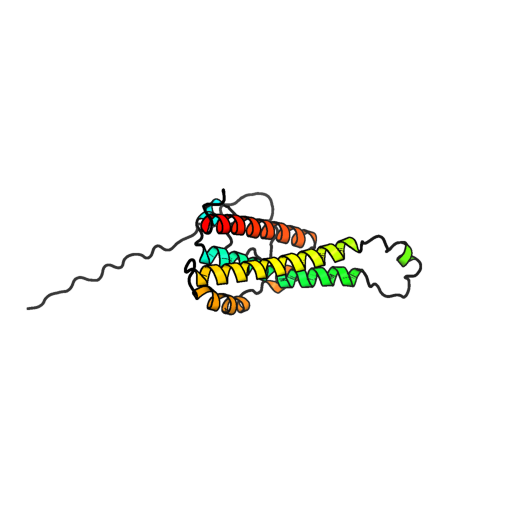443 1.00 74.56 100 ASP A CA 1
ATOM 812 C C . ASP A 1 100 ? 14.331 12.402 -12.279 1.00 74.56 100 ASP A C 1
ATOM 814 O O . ASP A 1 100 ? 13.538 12.226 -11.356 1.00 74.56 100 ASP A O 1
ATOM 818 N N . SER A 1 101 ? 14.601 11.397 -13.120 1.00 73.94 101 SER A N 1
ATOM 819 C CA . SER A 1 101 ? 13.919 10.094 -13.023 1.00 73.94 101 SER A CA 1
ATOM 820 C C . SER A 1 101 ? 14.434 9.256 -11.851 1.00 73.94 101 SER A C 1
ATOM 822 O O . SER A 1 101 ? 13.646 8.617 -11.151 1.00 73.94 101 SER A O 1
ATOM 824 N N . LEU A 1 102 ? 15.749 9.278 -11.607 1.00 77.94 102 LEU A N 1
ATOM 825 C CA . LEU A 1 102 ? 16.365 8.582 -10.477 1.00 77.94 102 LEU A CA 1
ATOM 826 C C . LEU A 1 102 ? 15.929 9.199 -9.143 1.00 77.94 102 LEU A C 1
ATOM 828 O O . LEU A 1 102 ? 15.537 8.483 -8.219 1.00 77.94 102 LEU A O 1
ATOM 832 N N . SER A 1 103 ? 15.954 10.530 -9.051 1.00 83.19 103 SER A N 1
ATOM 833 C CA . SER A 1 103 ? 15.505 11.246 -7.852 1.00 83.19 103 SER A CA 1
ATOM 834 C C . SER A 1 103 ? 14.027 10.977 -7.544 1.00 83.19 103 SER A C 1
ATOM 836 O O . SER A 1 103 ? 13.684 10.708 -6.390 1.00 83.19 103 SER A O 1
ATOM 838 N N . LYS A 1 104 ? 13.160 10.924 -8.565 1.00 85.12 104 LYS A N 1
ATOM 839 C CA . LYS A 1 104 ? 11.750 10.522 -8.417 1.00 85.12 104 LYS A CA 1
ATOM 840 C C . LYS A 1 104 ? 11.585 9.080 -7.943 1.00 85.12 104 LYS A C 1
ATOM 842 O O . LYS A 1 104 ? 10.770 8.827 -7.057 1.00 85.12 104 LYS A O 1
ATOM 847 N N . ALA A 1 105 ? 12.345 8.133 -8.490 1.00 85.38 105 ALA A N 1
ATOM 848 C CA . ALA A 1 105 ? 12.263 6.727 -8.089 1.00 85.38 105 ALA A CA 1
ATOM 849 C C . ALA A 1 105 ? 12.667 6.535 -6.610 1.00 85.38 105 ALA A C 1
ATOM 851 O O . ALA A 1 105 ? 11.926 5.930 -5.825 1.00 85.38 105 ALA A O 1
ATOM 852 N N . LYS A 1 106 ? 13.762 7.185 -6.186 1.00 87.50 106 LYS A N 1
ATOM 853 C CA . LYS A 1 106 ? 14.191 7.245 -4.777 1.00 87.50 106 LYS A CA 1
ATOM 854 C C . LYS A 1 106 ? 13.128 7.874 -3.877 1.00 87.50 106 LYS A C 1
ATOM 856 O O . LYS A 1 106 ? 12.813 7.323 -2.822 1.00 87.50 106 LYS A O 1
ATOM 861 N N . GLN A 1 107 ? 12.533 8.987 -4.305 1.00 89.56 107 GLN A N 1
ATOM 862 C CA . GLN A 1 107 ? 11.458 9.648 -3.565 1.00 89.56 107 GLN A CA 1
ATOM 863 C C . GLN A 1 107 ? 10.258 8.714 -3.352 1.00 89.56 107 GLN A C 1
ATOM 865 O O . GLN A 1 107 ? 9.760 8.609 -2.233 1.00 89.56 107 GLN A O 1
ATOM 870 N N . ILE A 1 108 ? 9.825 7.992 -4.391 1.00 88.69 108 ILE A N 1
ATOM 871 C CA . ILE A 1 108 ? 8.714 7.034 -4.298 1.00 88.69 108 ILE A CA 1
ATOM 872 C C . ILE A 1 108 ? 9.033 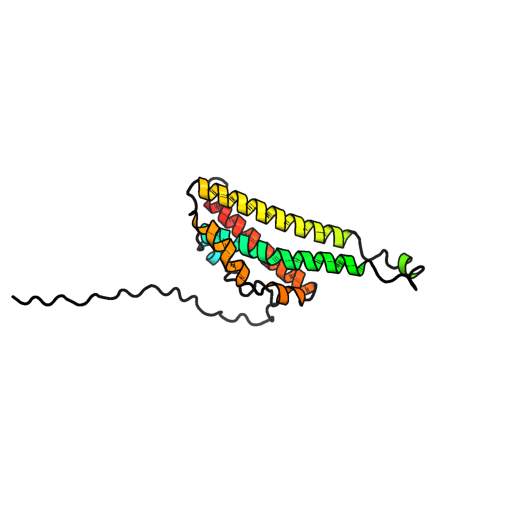5.921 -3.293 1.00 88.69 108 ILE A C 1
ATOM 874 O O . ILE A 1 108 ? 8.198 5.607 -2.442 1.00 88.69 108 ILE A O 1
ATOM 878 N N . SER A 1 109 ? 10.239 5.350 -3.353 1.00 89.62 109 SER A N 1
ATOM 879 C CA . SER A 1 109 ? 10.681 4.318 -2.407 1.00 89.62 109 SER A CA 1
ATOM 880 C C . SER A 1 109 ? 10.629 4.811 -0.957 1.00 89.62 109 SER A C 1
ATOM 882 O O . SER A 1 109 ? 10.097 4.124 -0.081 1.00 89.62 109 SER A O 1
ATOM 884 N N . ASN A 1 110 ? 11.107 6.034 -0.709 1.00 89.94 110 ASN A N 1
ATOM 885 C CA . ASN A 1 110 ? 11.064 6.653 0.615 1.00 89.94 110 ASN A CA 1
ATOM 886 C C . ASN A 1 110 ? 9.624 6.864 1.096 1.00 89.94 110 ASN A C 1
ATOM 888 O O . ASN A 1 110 ? 9.293 6.479 2.215 1.00 89.94 110 ASN A O 1
ATOM 892 N N . MET A 1 111 ? 8.739 7.379 0.237 1.00 91.44 111 MET A N 1
ATOM 893 C CA . MET A 1 111 ? 7.326 7.577 0.579 1.00 91.44 111 MET A CA 1
ATOM 894 C C . MET A 1 111 ? 6.621 6.263 0.943 1.00 91.44 111 MET A C 1
ATOM 896 O O . MET A 1 111 ? 5.818 6.237 1.872 1.00 91.44 111 MET A O 1
ATOM 900 N N . VAL A 1 112 ? 6.913 5.159 0.244 1.00 91.00 112 VAL A N 1
ATOM 901 C CA . VAL A 1 112 ? 6.344 3.836 0.567 1.00 91.00 112 VAL A CA 1
ATOM 902 C C . VAL A 1 112 ? 6.831 3.349 1.933 1.00 91.00 112 VAL A C 1
ATOM 904 O O . VAL A 1 112 ? 6.031 2.844 2.727 1.00 91.00 112 VAL A O 1
ATOM 907 N N . HIS A 1 113 ? 8.116 3.538 2.236 1.00 90.88 113 HIS A N 1
ATOM 908 C CA . HIS A 1 113 ? 8.696 3.189 3.531 1.00 90.88 113 HIS A CA 1
ATOM 909 C C . HIS A 1 113 ? 8.100 4.017 4.683 1.00 90.88 113 HIS A C 1
ATOM 911 O O . HIS A 1 113 ? 7.691 3.465 5.710 1.00 90.88 113 HIS A O 1
ATOM 917 N N . GLU A 1 114 ? 8.002 5.335 4.508 1.00 93.31 114 GLU A N 1
ATOM 918 C CA . GLU A 1 114 ? 7.382 6.242 5.478 1.00 93.31 114 GLU A CA 1
ATOM 919 C C . GLU A 1 114 ? 5.906 5.908 5.691 1.00 93.31 114 GLU A C 1
ATOM 921 O O . GLU A 1 114 ? 5.445 5.849 6.832 1.00 93.31 114 GLU A O 1
ATOM 926 N N . LEU A 1 115 ? 5.173 5.612 4.613 1.00 93.25 115 LEU A N 1
ATOM 927 C CA . LEU A 1 115 ? 3.771 5.224 4.692 1.00 93.25 115 LEU A CA 1
ATOM 928 C C . LEU A 1 115 ? 3.595 3.923 5.478 1.00 93.25 115 LEU A C 1
ATOM 930 O O . LEU A 1 115 ? 2.740 3.864 6.360 1.00 93.25 115 LEU A O 1
ATOM 934 N N . LYS A 1 116 ? 4.421 2.903 5.218 1.00 91.38 116 LYS A N 1
ATOM 935 C CA . LYS A 1 116 ? 4.414 1.652 5.993 1.00 91.38 116 LYS A CA 1
ATOM 936 C C . LYS A 1 116 ? 4.646 1.920 7.476 1.00 91.38 116 LYS A C 1
ATOM 938 O O . LYS A 1 116 ? 3.840 1.493 8.298 1.00 91.38 116 LYS A O 1
ATOM 943 N N . THR A 1 117 ? 5.680 2.696 7.788 1.00 91.12 117 THR A N 1
ATOM 944 C CA . THR A 1 117 ? 6.019 3.088 9.163 1.00 91.12 117 THR A CA 1
ATOM 945 C C . THR A 1 117 ? 4.859 3.834 9.836 1.00 91.12 117 THR A C 1
ATOM 947 O O . THR A 1 117 ? 4.538 3.596 10.999 1.00 91.12 117 THR A O 1
ATOM 950 N N . GLY A 1 118 ? 4.189 4.733 9.109 1.00 91.88 118 GLY A N 1
ATOM 951 C CA . GLY A 1 118 ? 3.011 5.446 9.599 1.00 91.88 118 GLY A CA 1
ATOM 952 C C . GLY A 1 118 ? 1.840 4.511 9.907 1.00 91.88 118 GLY A C 1
ATOM 953 O O . GLY A 1 118 ? 1.199 4.656 10.947 1.00 91.88 118 GLY A O 1
ATOM 954 N N . VAL A 1 119 ? 1.580 3.521 9.048 1.00 92.00 119 VAL A N 1
ATOM 955 C CA . VAL A 1 119 ? 0.521 2.521 9.268 1.00 92.00 119 VAL A CA 1
ATOM 956 C C . VAL A 1 119 ? 0.846 1.611 10.454 1.00 92.00 119 VAL A C 1
ATOM 958 O O . VAL A 1 119 ? -0.054 1.314 11.237 1.00 92.00 119 VAL A O 1
ATOM 961 N N . GLU A 1 120 ? 2.106 1.215 10.645 1.00 90.56 120 GLU A N 1
ATOM 962 C CA . GLU A 1 120 ? 2.549 0.447 11.822 1.00 90.56 120 GLU A CA 1
ATOM 963 C C . GLU A 1 120 ? 2.275 1.220 13.118 1.00 90.56 120 GLU A C 1
ATOM 965 O O . GLU A 1 120 ? 1.591 0.708 14.001 1.00 90.56 120 GLU A O 1
ATOM 970 N N . LYS A 1 121 ? 2.657 2.501 13.184 1.00 91.62 121 LYS A N 1
ATOM 971 C CA . LYS A 1 121 ? 2.369 3.367 14.343 1.00 91.62 121 LYS A CA 1
ATOM 972 C C . LYS A 1 121 ? 0.872 3.538 14.608 1.00 91.62 121 LYS A C 1
ATOM 974 O O . LYS A 1 121 ? 0.432 3.530 15.757 1.00 91.62 121 LYS A O 1
ATOM 979 N N . VAL A 1 122 ? 0.063 3.695 13.555 1.00 89.56 122 VAL A N 1
ATOM 980 C CA . VAL A 1 122 ? -1.405 3.746 13.689 1.00 89.56 122 VAL A CA 1
ATOM 981 C C . VAL A 1 122 ? -1.935 2.420 14.234 1.00 89.56 122 VAL A C 1
ATOM 983 O O . VAL A 1 122 ? -2.796 2.430 15.109 1.00 89.56 122 VAL A O 1
ATOM 986 N N . THR A 1 123 ? -1.390 1.293 13.778 1.00 88.75 123 THR A N 1
ATOM 987 C CA . THR A 1 123 ? -1.759 -0.049 14.250 1.00 88.75 123 THR A CA 1
ATOM 988 C C . THR A 1 123 ? -1.448 -0.209 15.738 1.00 88.75 123 THR A C 1
ATOM 990 O O . THR A 1 123 ? -2.338 -0.577 16.501 1.00 88.75 123 THR A O 1
ATOM 993 N N . GLU A 1 124 ? -0.242 0.156 16.177 1.00 88.62 124 GLU A N 1
ATOM 994 C CA . GLU A 1 124 ? 0.156 0.156 17.594 1.00 88.62 124 GLU A CA 1
ATOM 995 C C . GLU A 1 124 ? -0.776 1.031 18.441 1.00 88.62 124 GLU A C 1
ATOM 997 O O . GLU A 1 124 ? -1.250 0.626 19.507 1.00 88.62 124 GLU A O 1
ATOM 1002 N N . LYS A 1 125 ? -1.115 2.228 17.945 1.00 88.75 125 LYS A N 1
ATOM 1003 C CA . LYS A 1 125 ? -2.045 3.119 18.641 1.00 88.75 125 LYS A CA 1
ATOM 1004 C C . LYS A 1 125 ? -3.435 2.498 18.748 1.00 88.75 125 LYS A C 1
ATOM 1006 O O . LYS A 1 125 ? -4.022 2.522 19.829 1.00 88.75 125 LYS A O 1
ATOM 1011 N N . MET A 1 126 ? -3.946 1.913 17.668 1.00 88.06 126 MET A N 1
ATOM 1012 C CA . MET A 1 126 ? -5.243 1.235 17.654 1.00 88.06 126 MET A CA 1
ATOM 1013 C C . MET A 1 126 ? -5.271 0.052 18.631 1.00 88.06 126 MET A C 1
ATOM 1015 O O . MET A 1 126 ? -6.272 -0.125 19.323 1.00 88.06 126 MET A O 1
ATOM 1019 N N . GLN A 1 127 ? -4.182 -0.716 18.733 1.00 88.25 127 GLN A N 1
ATOM 1020 C CA . GLN A 1 127 ? -4.037 -1.799 19.714 1.00 88.25 127 GLN A CA 1
ATOM 1021 C C . GLN A 1 127 ? -4.079 -1.266 21.146 1.00 88.25 127 GLN A C 1
ATOM 1023 O O . GLN A 1 127 ? -4.848 -1.764 21.964 1.00 88.25 127 GLN A O 1
ATOM 1028 N N . SER A 1 128 ? -3.322 -0.201 21.437 1.00 88.06 128 SER A N 1
ATOM 1029 C CA . SER A 1 128 ? -3.299 0.419 22.771 1.00 88.06 128 SER A CA 1
ATOM 1030 C C . SER A 1 128 ? -4.664 0.964 23.207 1.00 88.06 128 SER A C 1
ATOM 1032 O O . SER A 1 128 ? -4.958 1.029 24.395 1.00 88.06 128 SER A O 1
ATOM 1034 N N . MET A 1 129 ? -5.509 1.340 22.241 1.00 86.56 129 MET A N 1
ATOM 1035 C CA . MET A 1 129 ? -6.864 1.842 22.477 1.00 86.56 129 MET A CA 1
ATOM 1036 C C . MET A 1 129 ? -7.922 0.726 22.478 1.00 86.56 129 MET A C 1
ATOM 1038 O O . MET A 1 129 ? -9.105 1.020 22.626 1.00 86.56 129 MET A O 1
ATOM 1042 N N . GLY A 1 130 ? -7.532 -0.537 22.272 1.00 84.38 130 GLY A N 1
ATOM 1043 C CA . GLY A 1 130 ? -8.461 -1.666 22.187 1.00 84.38 130 GLY A CA 1
ATOM 1044 C C . GLY A 1 130 ? -9.344 -1.663 20.931 1.00 84.38 130 GLY A C 1
ATOM 1045 O O . GLY A 1 130 ? -10.342 -2.375 20.887 1.00 84.38 130 GLY A O 1
ATOM 1046 N N . ILE A 1 131 ? -8.997 -0.869 19.909 1.00 84.12 131 ILE A N 1
ATOM 1047 C CA . ILE A 1 131 ? -9.740 -0.784 18.637 1.00 84.12 131 ILE A CA 1
ATOM 1048 C C . ILE A 1 131 ? -9.534 -2.051 17.800 1.00 84.12 131 ILE A C 1
ATOM 1050 O O . ILE A 1 131 ? -10.423 -2.425 17.037 1.00 84.12 131 ILE A O 1
ATOM 1054 N N . ILE A 1 132 ? -8.360 -2.678 17.928 1.00 83.88 132 ILE A N 1
ATOM 1055 C CA . ILE A 1 132 ? -7.982 -3.928 17.262 1.00 83.88 132 ILE A CA 1
ATOM 1056 C C . ILE A 1 132 ? -7.254 -4.858 18.230 1.00 83.88 132 ILE A C 1
ATOM 1058 O O . ILE A 1 132 ? -6.615 -4.407 19.180 1.00 83.88 132 ILE A O 1
ATOM 1062 N N . SER A 1 133 ? -7.326 -6.165 17.975 1.00 79.50 133 SER A N 1
ATOM 1063 C CA . SER A 1 133 ? -6.643 -7.169 18.802 1.00 79.50 133 SER A CA 1
ATOM 1064 C C . SER A 1 133 ? -5.112 -7.153 18.641 1.00 79.50 133 SER A C 1
ATOM 1066 O O . SER A 1 133 ? -4.573 -6.789 17.593 1.00 79.50 133 SER A O 1
ATOM 1068 N N . ASN A 1 134 ? -4.399 -7.655 19.657 1.00 70.50 134 ASN A N 1
ATOM 1069 C CA . ASN A 1 134 ? -2.934 -7.805 19.649 1.00 70.50 134 ASN A CA 1
ATOM 1070 C C . ASN A 1 134 ? -2.429 -8.911 18.690 1.00 70.50 134 ASN A C 1
ATOM 1072 O O . ASN A 1 134 ? -1.227 -9.137 18.570 1.00 70.50 134 ASN A O 1
ATOM 1076 N N . SER A 1 135 ? -3.341 -9.617 18.006 1.00 62.28 135 SER A N 1
ATOM 1077 C CA . SER A 1 135 ? -3.032 -10.762 17.136 1.00 62.28 135 SER A CA 1
ATOM 1078 C C . SER A 1 135 ? -2.224 -10.393 15.886 1.00 62.28 135 SER A C 1
ATOM 1080 O O . SER A 1 135 ? -1.645 -11.281 15.258 1.00 62.28 135 SER A O 1
ATOM 1082 N N . LEU A 1 136 ? -2.170 -9.112 15.506 1.00 59.03 136 LEU A N 1
ATOM 1083 C CA . LEU A 1 136 ? -1.434 -8.672 14.315 1.00 59.03 136 LEU A CA 1
ATOM 1084 C C . LEU A 1 136 ? 0.090 -8.825 14.470 1.00 59.03 136 LEU A C 1
ATOM 1086 O O . LEU A 1 136 ? 0.783 -9.038 13.475 1.00 59.03 136 LEU A O 1
ATOM 1090 N N . ASN A 1 137 ? 0.603 -8.825 15.705 1.00 56.19 137 ASN A N 1
ATOM 1091 C CA . ASN A 1 137 ? 2.043 -8.886 15.981 1.00 56.19 137 ASN A CA 1
ATOM 1092 C C . ASN A 1 137 ? 2.652 -10.258 15.627 1.00 56.19 137 ASN A C 1
ATOM 1094 O O . ASN A 1 137 ? 3.845 -10.345 15.353 1.00 56.19 137 ASN A O 1
ATOM 1098 N N . GLY A 1 138 ? 1.842 -11.326 15.591 1.00 46.06 138 GLY A N 1
ATOM 1099 C CA . GLY A 1 138 ? 2.291 -12.687 15.263 1.00 46.06 138 GLY A CA 1
ATOM 1100 C C . GLY A 1 138 ? 2.184 -13.067 13.779 1.00 46.06 138 GLY A C 1
ATOM 1101 O O . GLY A 1 138 ? 2.951 -13.901 13.301 1.00 46.06 138 GLY A O 1
ATOM 1102 N N . MET A 1 139 ? 1.267 -12.454 13.021 1.00 45.72 139 MET A N 1
ATOM 1103 C CA . MET A 1 139 ? 1.019 -12.829 11.617 1.00 45.72 139 MET A CA 1
ATOM 1104 C C . MET A 1 139 ? 1.939 -12.127 10.612 1.00 45.72 139 MET A C 1
ATOM 1106 O O . MET A 1 139 ? 2.236 -12.702 9.568 1.00 45.72 139 MET A O 1
ATOM 1110 N N . ALA A 1 140 ? 2.458 -10.936 10.932 1.00 43.50 140 ALA A N 1
ATOM 1111 C CA . ALA A 1 140 ? 3.410 -10.228 10.069 1.00 43.50 140 ALA A CA 1
ATOM 1112 C C . ALA A 1 140 ? 4.729 -11.004 9.850 1.00 43.50 140 ALA A C 1
ATOM 1114 O O . ALA A 1 140 ? 5.383 -10.828 8.825 1.00 43.50 140 ALA A O 1
ATOM 1115 N N . SER A 1 141 ? 5.099 -11.890 10.784 1.00 41.88 141 SER A N 1
ATOM 1116 C CA . SER A 1 141 ? 6.334 -12.683 10.724 1.00 41.88 141 SER A CA 1
ATOM 1117 C C . SER A 1 141 ? 6.176 -14.008 9.962 1.00 41.88 141 SER A C 1
ATOM 1119 O O . SER A 1 141 ? 7.084 -14.396 9.232 1.00 41.88 141 SER A O 1
ATOM 1121 N N . SER A 1 142 ? 5.022 -14.682 10.060 1.00 40.00 142 SER A N 1
ATOM 1122 C CA . SER A 1 142 ? 4.830 -16.012 9.445 1.00 40.00 142 SER A CA 1
ATOM 1123 C C . SER A 1 142 ? 4.557 -15.973 7.937 1.00 40.00 142 SER A C 1
ATOM 1125 O O . SER A 1 142 ? 4.801 -16.953 7.241 1.00 40.00 142 SER A O 1
ATOM 1127 N N . GLU A 1 143 ? 4.081 -14.851 7.397 1.00 44.94 143 GLU A N 1
ATOM 1128 C CA . GLU A 1 143 ? 3.688 -14.764 5.982 1.00 44.94 143 GLU A CA 1
ATOM 1129 C C . GLU A 1 143 ? 4.798 -14.224 5.069 1.00 44.94 143 GLU A C 1
ATOM 1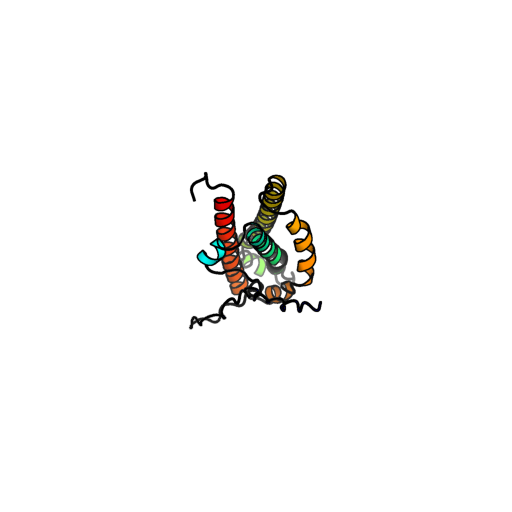131 O O . GLU A 1 143 ? 4.699 -14.351 3.851 1.00 44.94 143 GLU A O 1
ATOM 1136 N N . ALA A 1 144 ? 5.899 -13.713 5.633 1.00 43.53 144 ALA A N 1
ATOM 1137 C CA . ALA A 1 144 ? 7.104 -13.379 4.869 1.00 43.53 144 ALA A CA 1
ATOM 1138 C C . ALA A 1 144 ? 7.738 -14.620 4.204 1.00 43.53 144 ALA A C 1
ATOM 1140 O O . ALA A 1 144 ? 8.379 -14.496 3.165 1.00 43.53 144 ALA A O 1
ATOM 1141 N N . ALA A 1 145 ? 7.504 -15.817 4.755 1.00 38.62 145 ALA A N 1
ATOM 1142 C CA . ALA A 1 145 ? 8.004 -17.082 4.215 1.00 38.62 145 ALA A CA 1
ATOM 1143 C C . ALA A 1 145 ? 7.186 -17.629 3.024 1.00 38.62 145 ALA A C 1
ATOM 1145 O O . ALA A 1 145 ? 7.673 -18.492 2.300 1.00 38.62 145 ALA A O 1
ATOM 1146 N N . GLY A 1 146 ? 5.951 -17.153 2.810 1.00 38.59 146 GLY A N 1
ATOM 1147 C CA . GLY A 1 146 ? 5.040 -17.679 1.778 1.00 38.59 146 GLY A CA 1
ATOM 1148 C C . GLY A 1 146 ? 4.937 -16.830 0.510 1.00 38.59 146 GLY A C 1
ATOM 1149 O O . GLY A 1 146 ? 4.325 -17.252 -0.470 1.00 38.59 146 GLY A O 1
ATOM 1150 N N . LEU A 1 147 ? 5.511 -15.628 0.507 1.00 46.72 147 LEU A N 1
ATOM 1151 C CA . LEU A 1 147 ? 5.427 -14.710 -0.620 1.00 46.72 147 LEU A CA 1
ATOM 1152 C C . LEU A 1 147 ? 6.661 -14.873 -1.511 1.00 46.72 147 LEU A C 1
ATOM 1154 O O . LEU A 1 147 ? 7.585 -14.067 -1.461 1.00 46.72 147 LEU A O 1
ATOM 1158 N N . SER A 1 148 ? 6.640 -15.878 -2.392 1.00 45.03 148 SER A N 1
ATOM 1159 C CA . SER A 1 148 ? 7.491 -15.923 -3.597 1.00 45.03 148 SER A CA 1
ATOM 1160 C C . SER A 1 148 ? 7.049 -14.837 -4.600 1.00 45.03 148 SER A C 1
ATOM 1162 O O . SER A 1 148 ? 6.739 -15.096 -5.752 1.00 45.03 148 SER A O 1
ATOM 1164 N N . ILE A 1 149 ? 6.931 -13.601 -4.114 1.00 51.25 149 ILE A N 1
ATOM 1165 C CA . ILE A 1 149 ? 6.437 -12.416 -4.821 1.00 51.25 149 ILE A CA 1
ATOM 1166 C C . ILE A 1 149 ? 7.615 -11.625 -5.425 1.00 51.25 149 ILE A C 1
ATOM 1168 O O . ILE A 1 149 ? 7.428 -10.826 -6.342 1.00 51.25 149 ILE A O 1
ATOM 1172 N N . SER A 1 150 ? 8.844 -11.860 -4.943 1.00 51.28 150 SER A N 1
ATOM 1173 C CA . SER A 1 150 ? 10.056 -11.150 -5.373 1.00 51.28 150 SER A CA 1
ATOM 1174 C C . SER A 1 150 ? 10.443 -11.449 -6.822 1.00 51.28 150 SER A C 1
ATOM 1176 O O . SER A 1 150 ? 10.773 -10.538 -7.574 1.00 51.28 150 SER A O 1
ATOM 1178 N N . ASN A 1 151 ? 10.372 -12.712 -7.249 1.00 51.19 151 ASN A N 1
ATOM 1179 C CA . ASN A 1 151 ? 10.938 -13.111 -8.541 1.00 51.19 151 ASN A CA 1
ATOM 1180 C C . ASN A 1 151 ? 10.083 -12.653 -9.729 1.00 51.19 151 ASN A C 1
ATOM 1182 O O . ASN A 1 151 ? 10.613 -12.347 -10.792 1.00 51.19 151 ASN A O 1
ATOM 1186 N N . GLU A 1 152 ? 8.766 -12.572 -9.553 1.00 54.34 152 GLU A N 1
ATOM 1187 C CA . GLU A 1 152 ? 7.825 -12.222 -10.622 1.00 54.34 152 GLU A CA 1
ATOM 1188 C C . GLU A 1 152 ? 7.848 -10.722 -10.932 1.00 54.34 152 GLU A C 1
ATOM 1190 O O . GLU A 1 152 ? 7.692 -10.323 -12.085 1.00 54.34 152 GLU A O 1
ATOM 1195 N N . ALA A 1 153 ? 8.076 -9.888 -9.912 1.00 58.25 153 ALA A N 1
ATOM 1196 C CA . ALA A 1 153 ? 8.223 -8.447 -10.079 1.00 58.25 153 ALA A CA 1
ATOM 1197 C C . ALA A 1 153 ? 9.543 -8.072 -10.770 1.00 58.25 153 ALA A C 1
ATOM 1199 O O . ALA A 1 153 ? 9.572 -7.120 -11.545 1.00 58.25 153 ALA A O 1
ATOM 1200 N N . ASN A 1 154 ? 10.602 -8.852 -10.533 1.00 58.97 154 ASN A N 1
ATOM 1201 C CA . ASN A 1 154 ? 11.934 -8.632 -11.102 1.00 58.97 154 ASN A CA 1
ATOM 1202 C C . ASN A 1 154 ? 12.030 -8.972 -12.602 1.00 58.97 154 ASN A C 1
ATOM 1204 O O . ASN A 1 154 ? 12.976 -8.548 -13.256 1.00 58.97 154 ASN A O 1
ATOM 1208 N N . MET A 1 155 ? 11.066 -9.715 -13.163 1.00 62.47 155 MET A N 1
ATOM 1209 C CA . MET A 1 155 ? 11.015 -10.057 -14.597 1.00 62.47 155 MET A CA 1
ATOM 1210 C C . MET A 1 155 ? 9.995 -9.230 -15.396 1.00 62.47 155 MET A C 1
ATOM 1212 O O . MET A 1 155 ? 9.661 -9.570 -16.532 1.00 62.47 155 MET A O 1
ATOM 1216 N N . MET A 1 156 ? 9.451 -8.170 -14.803 1.00 73.75 156 MET A N 1
ATOM 1217 C CA . MET A 1 156 ? 8.381 -7.375 -15.395 1.00 73.75 156 MET A CA 1
ATOM 1218 C C . MET A 1 156 ? 8.940 -6.178 -16.180 1.00 73.75 156 MET A C 1
ATOM 1220 O O . MET A 1 156 ? 9.929 -5.575 -15.779 1.00 73.75 156 MET A O 1
ATOM 1224 N N . SER A 1 157 ? 8.293 -5.811 -17.294 1.00 82.38 157 SER A N 1
ATOM 1225 C CA . SER A 1 157 ? 8.664 -4.608 -18.054 1.00 82.38 157 SER A CA 1
ATOM 1226 C C . SER A 1 157 ? 8.424 -3.329 -17.238 1.00 82.38 157 SER A C 1
ATOM 1228 O O . SER A 1 157 ? 7.496 -3.289 -16.427 1.00 82.38 157 SER A O 1
ATOM 1230 N N . ASP A 1 158 ? 9.164 -2.246 -17.507 1.00 82.44 158 ASP A N 1
ATOM 1231 C CA . ASP A 1 158 ? 8.959 -0.950 -16.830 1.00 82.44 158 ASP A CA 1
ATOM 1232 C C . ASP A 1 158 ? 7.506 -0.456 -16.945 1.00 82.44 158 ASP A C 1
ATOM 1234 O O . ASP A 1 158 ? 6.921 0.066 -15.993 1.00 82.44 158 ASP A O 1
ATOM 1238 N N . SER A 1 159 ? 6.868 -0.668 -18.103 1.00 84.44 159 SER A N 1
ATOM 1239 C CA . SER A 1 159 ? 5.463 -0.302 -18.318 1.00 84.44 159 SER A CA 1
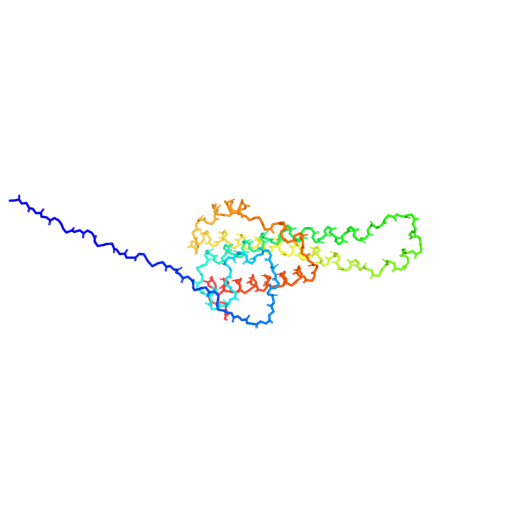ATOM 1240 C C . SER A 1 159 ? 4.524 -1.061 -17.378 1.00 84.44 159 SER A C 1
ATOM 1242 O O . SER A 1 159 ? 3.585 -0.483 -16.823 1.00 84.44 159 SER A O 1
ATOM 1244 N N . ASP A 1 160 ? 4.759 -2.359 -17.208 1.00 86.50 160 ASP A N 1
ATOM 1245 C CA . ASP A 1 160 ? 3.961 -3.209 -16.332 1.00 86.50 160 ASP A CA 1
ATOM 1246 C C . ASP A 1 160 ? 4.245 -2.914 -14.856 1.00 86.50 160 ASP A C 1
ATOM 1248 O O . ASP A 1 160 ? 3.300 -2.834 -14.070 1.00 86.50 160 ASP A O 1
ATOM 1252 N N . PHE A 1 161 ? 5.499 -2.622 -14.499 1.00 87.25 161 PHE A N 1
ATOM 1253 C CA . PHE A 1 161 ? 5.891 -2.169 -13.165 1.00 87.25 161 PHE A CA 1
ATOM 1254 C C . PHE A 1 161 ? 5.120 -0.918 -12.749 1.00 87.25 161 PHE A C 1
ATOM 1256 O O . PHE A 1 161 ? 4.423 -0.922 -11.731 1.00 87.25 161 PHE A O 1
ATOM 1263 N N . ILE A 1 162 ? 5.151 0.129 -13.579 1.00 87.56 162 ILE A N 1
ATOM 1264 C CA . ILE A 1 162 ? 4.446 1.386 -13.305 1.00 87.56 162 ILE A CA 1
ATOM 1265 C C . ILE A 1 162 ? 2.929 1.170 -13.250 1.00 87.56 162 ILE A C 1
ATOM 1267 O O . ILE A 1 162 ? 2.247 1.743 -12.393 1.00 87.56 162 ILE A O 1
ATOM 1271 N N . HIS A 1 163 ? 2.379 0.331 -14.131 1.00 89.69 163 HIS A N 1
ATOM 1272 C CA . HIS A 1 163 ? 0.961 -0.020 -14.101 1.00 89.69 163 HIS A CA 1
ATOM 1273 C C . HIS A 1 163 ? 0.571 -0.697 -12.777 1.00 89.69 163 HIS A C 1
ATOM 1275 O O . HIS A 1 163 ? -0.396 -0.288 -12.127 1.00 89.69 163 HIS A O 1
ATOM 1281 N N . CYS A 1 164 ? 1.328 -1.710 -12.358 1.00 91.06 164 CYS A N 1
ATOM 1282 C CA . CYS A 1 164 ? 1.086 -2.444 -11.123 1.00 91.06 164 CYS A CA 1
ATOM 1283 C C . CYS A 1 164 ? 1.244 -1.550 -9.892 1.00 91.06 164 CYS A C 1
ATOM 1285 O O . CYS A 1 164 ? 0.388 -1.583 -9.005 1.00 91.06 164 CYS A O 1
ATOM 1287 N N . PHE A 1 165 ? 2.260 -0.685 -9.881 1.00 91.00 165 PHE A N 1
ATOM 1288 C CA . PHE A 1 165 ? 2.499 0.253 -8.790 1.00 91.00 165 PHE A CA 1
ATOM 1289 C C . PHE A 1 165 ? 1.335 1.227 -8.624 1.00 91.00 165 PHE A C 1
ATOM 1291 O O . PHE A 1 165 ? 0.813 1.399 -7.520 1.00 91.00 165 PHE A O 1
ATOM 1298 N N . ARG A 1 166 ? 0.854 1.815 -9.728 1.00 91.06 166 ARG A N 1
ATOM 1299 C CA . ARG A 1 166 ? -0.323 2.700 -9.719 1.00 91.06 166 ARG A CA 1
ATOM 1300 C C . ARG A 1 166 ? -1.569 1.975 -9.222 1.00 91.06 166 ARG A C 1
ATOM 1302 O O . ARG A 1 166 ? -2.300 2.507 -8.387 1.00 91.06 166 ARG A O 1
ATOM 1309 N N . ARG A 1 167 ? -1.810 0.758 -9.715 1.00 90.44 167 ARG A N 1
ATOM 1310 C CA . ARG A 1 167 ? -2.963 -0.063 -9.324 1.00 90.44 167 ARG A CA 1
ATOM 1311 C C . ARG A 1 167 ? -2.979 -0.315 -7.818 1.00 90.44 167 ARG A C 1
ATOM 1313 O O . ARG A 1 167 ? -4.007 -0.106 -7.177 1.00 90.44 167 ARG A O 1
ATOM 1320 N N . ASP A 1 168 ? -1.859 -0.750 -7.259 1.00 90.38 168 ASP A N 1
ATOM 1321 C CA . ASP A 1 168 ? -1.780 -1.113 -5.847 1.00 90.38 168 ASP A CA 1
ATOM 1322 C C . ASP A 1 168 ? -1.727 0.119 -4.935 1.00 90.38 168 ASP A C 1
ATOM 1324 O O . ASP A 1 168 ? -2.367 0.125 -3.884 1.00 90.38 168 ASP A O 1
ATOM 1328 N N . SER A 1 169 ? -1.091 1.209 -5.373 1.00 92.06 169 SER A N 1
ATOM 1329 C CA . SER A 1 169 ? -1.129 2.500 -4.673 1.00 92.06 169 SER A CA 1
ATOM 1330 C C . SER A 1 169 ? -2.560 3.031 -4.541 1.00 92.06 169 SER A C 1
ATOM 1332 O O . SER A 1 169 ? -2.973 3.461 -3.463 1.00 92.06 169 SER A O 1
ATOM 1334 N N . ASN A 1 170 ? -3.367 2.921 -5.603 1.00 91.38 170 ASN A N 1
ATOM 1335 C CA . ASN A 1 170 ? -4.783 3.298 -5.570 1.00 91.38 170 ASN A CA 1
ATOM 1336 C C . ASN A 1 170 ? -5.596 2.439 -4.584 1.00 91.38 170 ASN A C 1
ATOM 1338 O O . ASN A 1 170 ? -6.508 2.951 -3.920 1.00 91.38 170 ASN A O 1
ATOM 1342 N N . LYS A 1 171 ? -5.264 1.145 -4.455 1.00 90.69 171 LYS A N 1
ATOM 1343 C CA . LYS A 1 171 ? -5.869 0.261 -3.444 1.00 90.69 171 LYS A CA 1
ATOM 1344 C C . LYS A 1 171 ? -5.501 0.712 -2.037 1.00 90.69 171 LYS A C 1
ATOM 1346 O O . LYS A 1 171 ? -6.403 0.949 -1.239 1.00 90.69 171 LYS A O 1
ATOM 1351 N N . VAL A 1 172 ? -4.208 0.897 -1.757 1.00 92.12 172 VAL A N 1
ATOM 1352 C CA . VAL A 1 172 ? -3.711 1.356 -0.450 1.00 92.12 172 VAL A CA 1
ATOM 1353 C C . VAL A 1 172 ? -4.373 2.674 -0.053 1.00 92.12 172 VAL A C 1
ATOM 1355 O O . VAL A 1 172 ? -4.928 2.774 1.038 1.00 92.12 172 VAL A O 1
ATOM 1358 N N . GLN A 1 173 ? -4.417 3.657 -0.957 1.00 92.38 173 GLN A N 1
ATOM 1359 C CA . GLN A 1 173 ? -5.071 4.938 -0.695 1.00 92.38 173 GLN A CA 1
ATOM 1360 C C . GLN A 1 173 ? -6.563 4.767 -0.362 1.00 92.38 173 GLN A C 1
ATOM 1362 O O . GLN A 1 173 ? -7.076 5.404 0.559 1.00 92.38 173 GLN A O 1
ATOM 1367 N N . SER A 1 174 ? -7.270 3.905 -1.094 1.00 91.00 174 SER A N 1
ATOM 1368 C CA . SER A 1 174 ? -8.690 3.632 -0.847 1.00 91.00 174 SER A CA 1
ATOM 1369 C C . SER A 1 174 ? -8.914 2.945 0.501 1.00 91.00 174 SER A C 1
ATOM 1371 O O . SER A 1 174 ? -9.820 3.326 1.241 1.00 91.00 174 SER A O 1
ATOM 1373 N N . TYR A 1 175 ? -8.078 1.966 0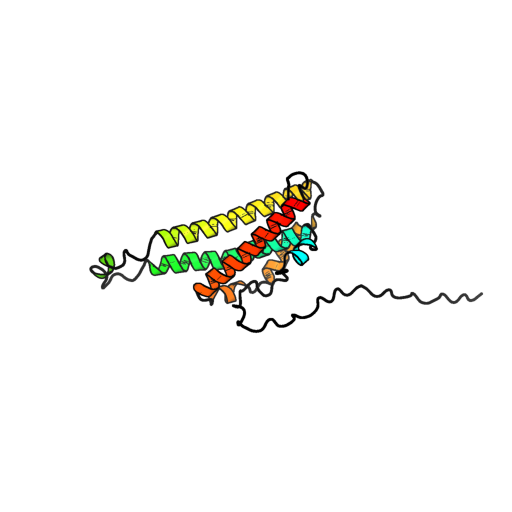.850 1.00 91.38 175 TYR A N 1
ATOM 1374 C CA . TYR A 1 175 ? -8.162 1.246 2.119 1.00 91.38 175 TYR A CA 1
ATOM 1375 C C . TYR A 1 175 ? -7.841 2.152 3.308 1.00 91.38 175 TYR A C 1
ATOM 1377 O O . TYR A 1 175 ? -8.564 2.120 4.298 1.00 91.38 175 TYR A O 1
ATOM 1385 N N . LEU A 1 176 ? -6.838 3.023 3.187 1.00 92.06 176 LEU A N 1
ATOM 1386 C CA . LEU A 1 176 ? -6.513 4.024 4.205 1.00 92.06 176 LEU A CA 1
ATOM 1387 C C . LEU A 1 176 ? -7.667 5.000 4.444 1.00 92.06 176 LEU A C 1
ATOM 1389 O O . LEU A 1 176 ? -7.971 5.310 5.594 1.00 92.06 176 LEU A O 1
ATOM 1393 N N . LYS A 1 177 ? -8.349 5.450 3.381 1.00 91.19 177 LYS A N 1
ATOM 1394 C CA . LYS A 1 177 ? -9.553 6.287 3.512 1.00 91.19 177 LYS A CA 1
ATOM 1395 C C . LYS A 1 177 ? -10.646 5.556 4.292 1.00 91.19 177 LYS A C 1
ATOM 1397 O O . LYS A 1 177 ? -11.150 6.097 5.267 1.00 91.19 177 LYS A O 1
ATOM 1402 N N . ILE A 1 178 ? -10.955 4.311 3.920 1.00 90.00 178 ILE A N 1
ATOM 1403 C CA . ILE A 1 178 ? -11.948 3.486 4.629 1.00 90.00 178 ILE A CA 1
ATOM 1404 C C . ILE A 1 178 ? -11.556 3.303 6.101 1.00 90.00 178 ILE A C 1
ATOM 1406 O O . ILE A 1 178 ? -12.393 3.455 6.990 1.00 90.00 178 ILE A O 1
ATOM 1410 N N . LEU A 1 179 ? -10.286 2.990 6.367 1.00 90.12 179 LEU A N 1
ATOM 1411 C CA . LEU A 1 179 ? -9.771 2.782 7.714 1.00 90.12 179 LEU A CA 1
ATOM 1412 C C . LEU A 1 179 ? -9.908 4.053 8.562 1.00 90.12 179 LEU A C 1
ATOM 1414 O O . LEU A 1 179 ? -10.458 3.987 9.660 1.00 90.12 179 LEU A O 1
ATOM 1418 N N . LYS A 1 180 ? -9.510 5.212 8.020 1.00 89.50 180 LYS A N 1
ATOM 1419 C CA . LYS A 1 180 ? -9.672 6.524 8.663 1.00 89.50 180 LYS A CA 1
ATOM 1420 C C . LYS A 1 180 ? -11.128 6.769 9.066 1.00 89.50 180 LYS A C 1
ATOM 1422 O O . LYS A 1 180 ? -11.382 7.058 10.230 1.00 89.50 180 LYS A O 1
ATOM 1427 N N . CYS A 1 181 ? -12.075 6.576 8.147 1.00 88.69 181 CYS A N 1
ATOM 1428 C CA . CYS A 1 181 ? -13.503 6.802 8.405 1.00 88.69 181 CYS A CA 1
ATOM 1429 C C . CYS A 1 181 ? -14.075 5.906 9.507 1.00 88.69 181 CYS A C 1
ATOM 1431 O O . CYS A 1 181 ? -14.990 6.290 10.225 1.00 88.69 181 CYS A O 1
ATOM 1433 N N . ARG A 1 182 ? -13.534 4.695 9.661 1.00 87.19 182 ARG A N 1
ATOM 1434 C CA . ARG A 1 182 ? -13.994 3.737 10.676 1.00 87.19 182 ARG A CA 1
ATOM 1435 C C . ARG A 1 182 ? -13.406 3.961 12.062 1.00 87.19 182 ARG A C 1
ATOM 1437 O O . ARG A 1 182 ? -13.943 3.396 13.016 1.00 87.19 182 ARG A O 1
ATOM 1444 N N . ILE A 1 183 ? -12.274 4.656 12.148 1.00 84.88 183 ILE A N 1
ATOM 1445 C CA . ILE A 1 183 ? -11.586 4.985 13.405 1.00 84.88 183 ILE A CA 1
ATOM 1446 C C . ILE A 1 183 ? -12.012 6.372 13.886 1.00 84.88 183 ILE A C 1
ATOM 1448 O O . ILE A 1 183 ? -12.160 6.579 15.084 1.00 84.88 183 ILE A O 1
ATOM 1452 N N . MET A 1 184 ? -12.233 7.309 12.959 1.00 83.38 184 MET A N 1
ATOM 1453 C CA . MET A 1 184 ? -12.583 8.701 13.249 1.00 83.38 184 MET A CA 1
ATOM 1454 C C . MET A 1 184 ? -13.837 9.139 12.469 1.00 83.38 184 MET A C 1
ATOM 1456 O O . MET A 1 184 ? -13.705 9.888 11.500 1.00 83.38 184 MET A O 1
ATOM 1460 N N . PRO A 1 185 ? -15.048 8.708 12.873 1.00 73.50 185 PRO A N 1
ATOM 1461 C CA . PRO A 1 185 ? -16.291 9.044 12.167 1.00 73.50 185 PRO A CA 1
ATOM 1462 C C . PRO A 1 185 ? -16.632 10.543 12.200 1.00 73.50 185 PRO A C 1
ATOM 1464 O O . PRO A 1 185 ? -17.275 11.049 11.290 1.00 73.50 185 PRO A O 1
ATOM 1467 N N . GLU A 1 186 ? -16.176 11.244 13.243 1.00 69.62 186 GLU A N 1
ATOM 1468 C CA . GLU A 1 186 ? -16.398 12.680 13.495 1.00 69.62 186 GLU A CA 1
ATOM 1469 C C . GLU A 1 186 ? -15.752 13.587 12.429 1.00 69.62 186 GLU A C 1
ATOM 1471 O O . GLU A 1 186 ? -16.181 14.715 12.200 1.00 69.62 186 GLU A O 1
ATOM 1476 N N . ASN A 1 187 ? -14.723 13.090 11.740 1.00 66.31 187 ASN A N 1
ATOM 1477 C CA . ASN A 1 187 ? -14.083 13.799 10.643 1.00 66.31 187 ASN A CA 1
ATOM 1478 C C . ASN A 1 187 ? -14.771 13.375 9.349 1.00 66.31 187 ASN A C 1
ATOM 1480 O O . ASN A 1 187 ? -14.459 12.297 8.848 1.00 66.31 187 ASN A O 1
ATOM 1484 N N . SER A 1 188 ? -15.689 14.211 8.847 1.00 55.88 188 SER A N 1
ATOM 1485 C CA . SER A 1 188 ? -16.455 13.983 7.608 1.00 55.88 188 SER A CA 1
ATOM 1486 C C . SER A 1 188 ? -15.723 13.106 6.577 1.00 55.88 188 SER A C 1
ATOM 1488 O O . SER A 1 188 ? -14.636 13.425 6.081 1.00 55.88 188 SER A O 1
ATOM 1490 N N . CYS A 1 189 ? -16.363 11.973 6.307 1.00 66.44 189 CYS A N 1
ATOM 1491 C CA . CYS A 1 189 ? -16.100 11.018 5.247 1.00 66.44 189 CYS A CA 1
ATOM 1492 C C . CYS A 1 189 ? -17.343 10.958 4.352 1.00 66.44 189 CYS A C 1
ATOM 1494 O O . CYS A 1 189 ? -17.149 10.681 3.154 1.00 66.44 189 CYS A O 1
#

Secondary structure (DSSP, 8-state):
----PPPP-PPPP----PPP-----SS-----GGGGS---SSHHHHTTS-HHHHHHHHHHHHHHTHHHHHHHHHHHHHTT---STTHHHHHHHGGGS-HHHHHHHHHHHHHHHHHHHHHHHHHHHHHHTTSS-TTHHHHHHHSTTT-TTHHHHHTS-HHHHHHHHHHHHHHHHHHHHHHHHHH-TTS--

InterPro domains:
  IPR001400 Somatotropin/prolactin [PF00103] (95-189)
  IPR001400 Somatotropin/prolactin [PTHR11417] (15-97)
  IPR009079 Four-helical cytokine-like, core [G3DSA:1.20.1250.10] (10-95)
  IPR009079 Four-helical cytokine-like, core [G3DSA:1.20.1250.10] (96-189)
  IPR009079 Four-helical cytokine-like, core [SSF47266] (17-189)
  IPR018116 Somatotropin hormone, conserved site [PS00266] (32-65)
  IPR018116 Somatotropin hormone, conserved site [PS00338] (164-181)

pLDDT: mean 70.69, std 18.88, range [38.59, 93.31]

Radius of gyration: 23.47 Å; chains: 1; bounding box: 70×63×61 Å